Protein AF-A0A4C1TXU3-F1 (afdb_monomer)

Solvent-accessible surface area (backbone atoms only — not comparable to full-atom values): 15023 Å² total; per-residue (Å²): 142,79,82,90,84,79,96,72,88,76,80,81,75,69,76,72,76,77,76,49,65,92,62,73,39,82,42,81,38,68,45,74,56,55,37,28,48,63,36,44,53,52,43,52,53,51,38,57,76,70,64,53,61,65,41,79,44,79,46,86,78,76,82,76,78,63,97,77,68,85,76,79,74,64,79,94,43,68,68,59,50,53,27,58,76,46,48,21,38,34,34,40,33,60,44,63,58,54,88,95,61,90,64,99,66,80,86,45,78,47,72,48,76,39,77,52,69,48,32,81,67,56,71,47,65,49,69,81,48,96,97,41,74,48,75,53,68,48,84,55,70,67,66,50,47,54,43,50,53,50,48,51,50,51,30,58,58,50,70,51,94,78,86,82,93,74,97,76,90,87,84,74,79,29,27,27,39,28,38,27,93,86,42,71,48,62,40,46,62,60,79,45,57,67,93,48,38,90,66,86,67,75,77,41,62,26,46,42,50,11,50,52,50,47,47,33,5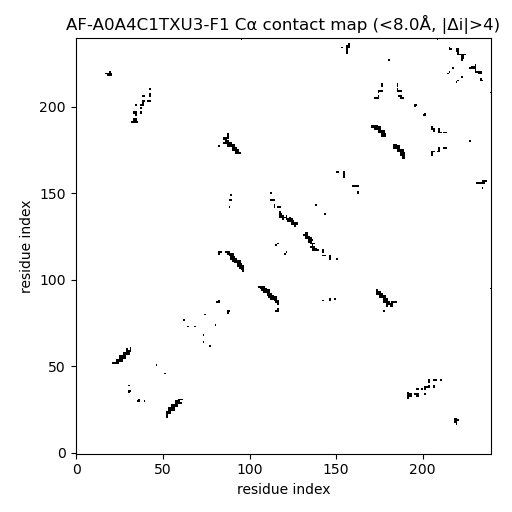5,66,34,41,49,62,76,44,62,102,79,76,50,79,44,81,58,54,42,72,73,88,78,117

Radius of gyration: 21.88 Å; Cα contacts (8 Å, |Δi|>4): 298; chains: 1; bounding box: 48×45×96 Å

Nearest PDB structures (foldseek):
  6kdy-assembly3_E  TM=8.585E-01  e=1.040E-19  Homo sapiens
  8gru-assembly2_C  TM=8.783E-01  e=3.019E-19  Homo sapiens
  3blv-assembly1_C  TM=7.740E-01  e=4.172E-15  Saccharomyces cerevisiae
  8gru-assembly2_D  TM=8.144E-01  e=1.914E-13  Homo sapiens
  6kdf-assembly1_C  TM=7.808E-01  e=2.716E-11  Homo sapiens

InterPro domains:
  IPR024084 Isopropylmalate dehydrogenase-like domain [PF00180] (63-164)
  IPR024084 Isopropylmalate dehydrogenase-like domain [PF00180] (173-221)
  IPR024084 Isopropylmalate dehydrogenase-like domain [SM01329] (26-240)

Structure (mmCIF, N/CA/C/O backbone):
data_AF-A0A4C1TXU3-F1
#
_entry.id   AF-A0A4C1TXU3-F1
#
loop_
_atom_site.group_PDB
_atom_site.id
_atom_site.type_symbol
_atom_site.label_atom_id
_atom_site.label_alt_id
_atom_site.label_comp_id
_atom_site.label_asym_id
_atom_site.label_entity_id
_atom_site.label_seq_id
_atom_site.pdbx_PDB_ins_code
_atom_site.Cartn_x
_atom_site.Cartn_y
_atom_site.Cartn_z
_atom_site.occupancy
_atom_site.B_iso_or_equiv
_atom_site.auth_seq_id
_atom_site.auth_comp_id
_atom_site.auth_asym_id
_atom_site.auth_atom_id
_atom_site.pdbx_PDB_model_num
ATOM 1 N N . MET A 1 1 ? -8.764 19.016 64.226 1.00 33.03 1 MET A N 1
ATOM 2 C CA . MET A 1 1 ? -7.693 18.289 63.504 1.00 33.03 1 MET A CA 1
ATOM 3 C C . MET A 1 1 ? -8.316 17.018 62.942 1.00 33.03 1 MET A C 1
ATOM 5 O O . MET A 1 1 ? -8.898 16.305 63.734 1.00 33.03 1 MET A O 1
ATOM 9 N N . ALA A 1 2 ? -8.350 16.650 61.667 1.00 32.69 2 ALA A N 1
ATOM 10 C CA . ALA A 1 2 ? -7.900 17.192 60.389 1.00 32.69 2 ALA A CA 1
ATOM 11 C C . ALA A 1 2 ? -8.831 16.530 59.338 1.00 32.69 2 ALA A C 1
ATOM 13 O O . ALA A 1 2 ? -9.091 15.335 59.405 1.00 32.69 2 ALA A O 1
ATOM 14 N N . ALA A 1 3 ? -9.588 17.308 58.569 1.00 27.42 3 ALA A N 1
ATOM 15 C CA . ALA A 1 3 ? -9.384 17.461 57.127 1.00 27.42 3 ALA A CA 1
ATOM 16 C C . ALA A 1 3 ? -9.267 16.146 56.311 1.00 27.42 3 ALA A C 1
ATOM 18 O O . ALA A 1 3 ? -8.221 15.517 56.268 1.00 27.42 3 ALA A O 1
ATOM 19 N N . ARG A 1 4 ? -10.334 15.833 55.557 1.00 34.62 4 ARG A N 1
ATOM 20 C CA . ARG A 1 4 ? -10.301 15.741 54.081 1.00 34.62 4 ARG A CA 1
ATOM 21 C C . ARG A 1 4 ? -9.099 14.984 53.467 1.00 34.62 4 ARG A C 1
ATOM 23 O O . ARG A 1 4 ? -8.076 15.596 53.210 1.00 34.62 4 ARG A O 1
ATOM 30 N N . LEU A 1 5 ? -9.280 13.729 53.046 1.00 35.78 5 LEU A N 1
ATOM 31 C CA . LEU A 1 5 ? -8.495 13.123 51.950 1.00 35.78 5 LEU A CA 1
ATOM 32 C C . LEU A 1 5 ? -9.380 12.087 51.218 1.00 35.78 5 LEU A C 1
ATOM 34 O O . LEU A 1 5 ? -9.532 10.951 51.639 1.00 35.78 5 LEU A O 1
ATOM 38 N N . ILE A 1 6 ? -10.269 12.547 50.334 1.00 37.75 6 ILE A N 1
ATOM 39 C CA . ILE A 1 6 ? -10.087 12.521 48.870 1.00 37.75 6 ILE A CA 1
ATOM 40 C C . ILE A 1 6 ? -10.033 11.082 48.317 1.00 37.75 6 ILE A C 1
ATOM 42 O O . ILE A 1 6 ? -8.980 10.540 48.004 1.00 37.75 6 ILE A O 1
ATOM 46 N N . ARG A 1 7 ? -11.221 10.502 48.091 1.00 32.59 7 ARG A N 1
ATOM 47 C CA . ARG A 1 7 ? -11.461 9.580 46.969 1.00 32.59 7 ARG A CA 1
ATOM 48 C C . ARG A 1 7 ? -11.504 10.426 45.689 1.00 32.59 7 ARG A C 1
ATOM 50 O O . ARG A 1 7 ? -12.540 10.988 45.343 1.00 32.59 7 ARG A O 1
ATOM 57 N N . LYS A 1 8 ? -10.365 10.565 45.018 1.00 32.72 8 LYS A N 1
ATOM 58 C CA . LYS A 1 8 ? -10.239 10.953 43.603 1.00 32.72 8 LYS A CA 1
ATOM 59 C C . LYS A 1 8 ? -9.055 10.189 43.016 1.00 32.72 8 LYS A C 1
ATOM 61 O O . LYS A 1 8 ? -8.123 9.891 43.751 1.00 32.72 8 LYS A O 1
ATOM 66 N N . ILE A 1 9 ? -9.099 10.014 41.690 1.00 32.97 9 ILE A N 1
ATOM 67 C CA . ILE A 1 9 ? -8.118 9.369 40.794 1.00 32.97 9 ILE A CA 1
ATOM 68 C C . ILE A 1 9 ? -8.457 7.872 40.641 1.00 32.97 9 ILE A C 1
ATOM 70 O O . ILE A 1 9 ? -8.225 7.091 41.546 1.00 32.97 9 ILE A O 1
ATOM 74 N N . VAL A 1 10 ? -9.121 7.398 39.581 1.00 31.17 10 VAL A N 1
ATOM 75 C CA . VAL A 1 10 ? -8.966 7.709 38.150 1.00 31.17 10 VAL A CA 1
ATOM 76 C C . VAL A 1 10 ? -10.349 7.737 37.469 1.00 31.17 10 VAL A C 1
ATOM 78 O O . VAL A 1 10 ? -11.102 6.773 37.604 1.00 31.17 10 VAL A O 1
ATOM 81 N N . PRO A 1 11 ? -10.718 8.788 36.715 1.00 29.67 11 PRO A N 1
ATOM 82 C CA . PRO A 1 11 ? -11.812 8.680 35.760 1.00 29.67 11 PRO A CA 1
ATOM 83 C C . PRO A 1 11 ? -11.363 7.721 34.657 1.00 29.67 11 PRO A C 1
ATOM 85 O O . PRO A 1 11 ? -10.328 7.964 34.037 1.00 29.67 11 PRO A O 1
ATOM 88 N N . SER A 1 12 ? -12.127 6.651 34.411 1.00 33.53 12 SER A N 1
ATOM 89 C CA . SER A 1 12 ? -12.016 5.864 33.180 1.00 33.53 12 SER A CA 1
ATOM 90 C C . SER A 1 12 ? -11.985 6.849 32.020 1.00 33.53 12 SER A C 1
ATOM 92 O O . SER A 1 12 ? -12.985 7.528 31.767 1.00 33.53 12 SER A O 1
ATOM 94 N N . ALA A 1 13 ? -10.822 7.001 31.385 1.00 31.12 13 ALA A N 1
ATOM 95 C CA . ALA A 1 13 ? -10.679 7.862 30.232 1.00 31.12 13 ALA A CA 1
ATOM 96 C C . ALA A 1 13 ? -11.701 7.368 29.210 1.00 31.12 13 ALA A C 1
ATOM 98 O O . ALA A 1 13 ? -11.577 6.260 28.690 1.00 31.12 13 ALA A O 1
ATOM 99 N N . LYS A 1 14 ? -12.752 8.162 28.975 1.00 31.23 14 LYS A N 1
ATOM 100 C CA . LYS A 1 14 ? -13.567 8.013 27.775 1.00 31.23 14 LYS A CA 1
ATOM 101 C C . LYS A 1 14 ? -12.562 7.955 26.633 1.00 31.23 14 LYS A C 1
ATOM 103 O O . LYS A 1 14 ? -11.773 8.891 26.494 1.00 31.23 14 LYS A O 1
ATOM 108 N N . ALA A 1 15 ? -12.543 6.847 25.891 1.00 34.44 15 ALA A N 1
ATOM 109 C CA . ALA A 1 15 ? -11.865 6.797 24.608 1.00 34.44 15 ALA A CA 1
ATOM 110 C C . ALA A 1 15 ? -12.304 8.062 23.870 1.00 34.44 15 ALA A C 1
ATOM 112 O O . ALA A 1 15 ? -13.506 8.268 23.689 1.00 34.44 15 ALA A O 1
ATOM 113 N N . GLY A 1 16 ? -11.361 8.977 23.629 1.00 29.98 16 GLY A N 1
ATOM 114 C CA . GLY A 1 16 ? -11.669 10.247 22.996 1.00 29.98 16 GLY A CA 1
ATOM 115 C C . GLY A 1 16 ? -12.418 9.923 21.718 1.00 29.98 16 GLY A C 1
ATOM 116 O O . GLY A 1 16 ? -11.889 9.197 20.878 1.00 29.98 16 GLY A O 1
ATOM 117 N N . ALA A 1 17 ? -13.670 10.372 21.619 1.00 35.44 17 ALA A N 1
ATOM 118 C CA . ALA A 1 17 ? -14.383 10.331 20.360 1.00 35.44 17 ALA A CA 1
ATOM 119 C C . ALA A 1 17 ? -13.498 11.107 19.391 1.00 35.44 17 ALA A C 1
ATOM 121 O O . ALA A 1 17 ? -13.290 12.305 19.588 1.00 35.44 17 ALA A O 1
ATOM 122 N N . ALA A 1 18 ? -12.876 10.400 18.449 1.00 41.06 18 ALA A N 1
ATOM 123 C CA . ALA A 1 18 ? -12.053 11.026 17.437 1.00 41.06 18 ALA A CA 1
ATOM 124 C C . ALA A 1 18 ? -12.921 12.107 16.784 1.00 41.06 18 ALA A C 1
ATOM 126 O O . ALA A 1 18 ? -13.982 11.807 16.233 1.00 41.06 18 ALA A O 1
ATOM 127 N N . GLN A 1 19 ? -12.536 13.373 16.957 1.00 36.03 19 GLN A N 1
ATOM 128 C CA . GLN A 1 19 ? -13.232 14.503 16.356 1.00 36.03 19 GLN A CA 1
ATOM 129 C C . GLN A 1 19 ? -12.906 14.491 14.866 1.00 36.03 19 GLN A C 1
ATOM 131 O O . GLN A 1 19 ? -12.013 15.186 14.395 1.00 36.03 19 GLN A O 1
ATOM 136 N N . TYR A 1 20 ? -13.607 13.637 14.130 1.00 45.97 20 TYR A N 1
ATOM 137 C CA . TYR A 1 20 ? -13.544 13.617 12.682 1.00 45.97 20 TYR A CA 1
ATOM 138 C C . TYR A 1 20 ? -14.108 14.937 12.150 1.00 45.97 20 TYR A C 1
ATOM 140 O O . TYR A 1 20 ? -15.134 15.417 12.639 1.00 45.97 20 TYR A O 1
ATOM 148 N N . SER A 1 21 ? -13.435 15.545 11.166 1.00 50.38 21 SER A N 1
ATOM 149 C CA . SER A 1 21 ? -13.934 16.764 10.518 1.00 50.38 21 SER A CA 1
ATOM 150 C C . SER A 1 21 ? -15.389 16.566 10.086 1.00 50.38 21 SER A C 1
ATOM 152 O O . SER A 1 21 ? -15.687 15.595 9.398 1.00 50.38 21 SER A O 1
ATOM 154 N N . THR A 1 22 ? -16.272 17.484 10.464 1.00 53.34 22 THR A N 1
ATOM 155 C CA . THR A 1 22 ? -17.736 17.348 10.360 1.00 53.34 22 THR A CA 1
ATOM 156 C C . THR A 1 22 ? -18.302 17.413 8.934 1.00 53.34 22 THR A C 1
ATOM 158 O O . THR A 1 22 ? -19.511 17.286 8.760 1.00 53.34 22 THR A O 1
ATOM 161 N N . GLY A 1 23 ? -17.464 17.613 7.912 1.00 68.38 23 GLY A N 1
ATOM 162 C CA . GLY A 1 23 ? -17.878 17.665 6.509 1.00 68.38 23 GLY A CA 1
ATOM 163 C C . GLY A 1 23 ? -17.781 16.307 5.815 1.00 68.38 23 GLY A C 1
ATOM 164 O O . GLY A 1 23 ? -16.784 15.602 5.980 1.00 68.38 23 GLY A O 1
ATOM 165 N N . VAL A 1 24 ? -18.793 15.978 5.005 1.00 77.00 24 VAL A N 1
ATOM 166 C CA . VAL A 1 24 ? -18.759 14.834 4.080 1.00 77.00 24 VAL A CA 1
ATOM 167 C C . VAL A 1 24 ? -17.594 15.011 3.109 1.00 77.00 24 VAL A C 1
ATOM 169 O O . VAL A 1 24 ? -17.379 16.105 2.583 1.00 77.00 24 VAL A O 1
ATOM 172 N N . ARG A 1 25 ? -16.811 13.951 2.893 1.00 80.88 25 ARG A N 1
ATOM 173 C CA . ARG A 1 25 ? -15.660 13.979 1.983 1.00 80.88 25 ARG A CA 1
ATOM 174 C C . ARG A 1 25 ? -15.841 13.013 0.829 1.00 80.88 25 ARG A C 1
ATOM 176 O O . ARG A 1 25 ? -16.139 11.845 1.049 1.00 80.88 25 ARG A O 1
ATOM 183 N N . ARG A 1 26 ? -15.558 13.492 -0.381 1.00 87.06 26 ARG A N 1
ATOM 184 C CA . ARG A 1 26 ? -15.517 12.653 -1.575 1.00 87.06 26 ARG A CA 1
ATOM 185 C C . ARG A 1 26 ? -14.223 11.841 -1.624 1.00 87.06 26 ARG A C 1
ATOM 187 O O . ARG A 1 26 ? -13.137 12.405 -1.463 1.00 87.06 26 ARG A O 1
ATOM 194 N N . VAL A 1 27 ? -14.346 10.536 -1.832 1.00 89.62 27 VAL A N 1
ATOM 195 C CA . VAL A 1 27 ? -13.244 9.574 -1.924 1.00 89.62 27 VAL A CA 1
ATOM 196 C C . VAL A 1 27 ? -13.408 8.766 -3.201 1.00 89.62 27 VAL A C 1
ATOM 198 O O . VAL A 1 27 ? -14.446 8.143 -3.408 1.00 89.62 27 VAL A O 1
ATOM 201 N N . THR A 1 28 ? -12.368 8.743 -4.032 1.00 91.12 28 THR A N 1
ATOM 202 C CA . THR A 1 28 ? -12.347 7.905 -5.229 1.00 91.12 28 THR A CA 1
ATOM 203 C C . THR A 1 28 ? -12.212 6.437 -4.845 1.00 91.12 28 THR A C 1
ATOM 205 O O . THR A 1 28 ? -11.287 6.063 -4.119 1.00 91.12 28 THR A O 1
ATOM 208 N N . LEU A 1 29 ? -13.127 5.608 -5.335 1.00 90.56 29 LEU A N 1
ATOM 209 C CA . LEU A 1 29 ? -13.162 4.176 -5.084 1.00 90.56 29 LEU A CA 1
ATOM 210 C C . LEU A 1 29 ? -12.866 3.425 -6.376 1.00 90.56 29 LEU A C 1
ATOM 212 O O . LEU A 1 29 ? -13.497 3.660 -7.401 1.00 90.56 29 LEU A O 1
ATOM 216 N N . ILE A 1 30 ? -11.911 2.504 -6.306 1.00 90.75 30 ILE A N 1
ATOM 217 C CA . ILE A 1 30 ? -11.549 1.624 -7.414 1.00 90.75 30 ILE A CA 1
ATOM 218 C C . ILE A 1 30 ? -11.932 0.198 -7.002 1.00 90.75 30 ILE A C 1
ATOM 220 O O . ILE A 1 30 ? -11.211 -0.403 -6.202 1.00 90.75 30 ILE A O 1
ATOM 224 N N . PRO A 1 31 ? -13.041 -0.361 -7.520 1.00 86.12 31 PRO A N 1
ATOM 225 C CA . PRO A 1 31 ? -13.485 -1.708 -7.153 1.00 86.12 31 PRO A CA 1
ATOM 226 C C . PRO A 1 31 ? -12.517 -2.812 -7.600 1.00 86.12 31 PRO A C 1
ATOM 228 O O . PRO A 1 31 ? -12.442 -3.868 -6.977 1.00 86.12 31 PRO A O 1
ATOM 231 N N . GLY A 1 32 ? -11.757 -2.571 -8.674 1.00 84.62 32 GLY A N 1
ATOM 232 C CA . GLY A 1 32 ? -10.818 -3.539 -9.243 1.00 84.62 32 GLY A CA 1
ATOM 233 C C . GLY A 1 32 ? -11.503 -4.756 -9.880 1.00 84.62 32 GLY A C 1
ATOM 234 O O . GLY A 1 32 ? -12.680 -4.723 -10.230 1.00 84.62 32 GLY A O 1
ATOM 235 N N . HIS A 1 33 ? -10.750 -5.851 -10.035 1.00 83.94 33 HIS A N 1
ATOM 236 C CA . HIS A 1 33 ? -11.201 -7.090 -10.689 1.00 83.94 33 HIS A CA 1
ATOM 237 C C . HIS A 1 33 ? -11.106 -8.306 -9.752 1.00 83.94 33 HIS A C 1
ATOM 239 O O . HIS A 1 33 ? -10.460 -8.261 -8.703 1.00 83.94 33 HIS A O 1
ATOM 245 N N . GLY A 1 34 ? -11.709 -9.431 -10.149 1.00 86.00 34 GLY A N 1
ATOM 246 C CA . GLY A 1 34 ? -11.686 -10.675 -9.370 1.00 86.00 34 GLY A CA 1
ATOM 247 C C . GLY A 1 34 ? -12.515 -10.552 -8.092 1.00 86.00 34 GLY A C 1
ATOM 248 O O . GLY A 1 34 ? -13.702 -10.259 -8.173 1.00 86.00 34 GLY A O 1
ATOM 249 N N . ILE A 1 35 ? -11.893 -10.744 -6.925 1.00 86.94 35 ILE A N 1
ATOM 250 C CA . ILE A 1 35 ? -12.551 -10.551 -5.617 1.00 86.94 35 ILE A CA 1
ATOM 251 C C . ILE A 1 35 ? -12.778 -9.074 -5.251 1.00 86.94 35 ILE A C 1
ATOM 253 O O . ILE A 1 35 ? -13.425 -8.781 -4.254 1.00 86.94 35 ILE A O 1
ATOM 257 N N . GLY A 1 36 ? -12.228 -8.128 -6.018 1.00 86.50 36 GLY A N 1
ATOM 258 C CA . GLY A 1 36 ? -12.289 -6.693 -5.718 1.00 86.50 36 GLY A CA 1
ATOM 259 C C . GLY A 1 36 ? -13.711 -6.135 -5.518 1.00 86.50 36 GLY A C 1
ATOM 260 O O . GLY A 1 36 ? -13.963 -5.503 -4.487 1.00 86.50 36 GLY A O 1
ATOM 261 N N . PRO A 1 37 ? -14.671 -6.404 -6.424 1.00 90.12 37 PRO A N 1
ATOM 262 C CA . PRO A 1 37 ? -16.044 -5.923 -6.276 1.00 90.12 37 PRO A CA 1
ATOM 263 C C . PRO A 1 37 ? -16.749 -6.436 -5.011 1.00 90.12 37 PRO A C 1
ATOM 265 O O . PRO A 1 37 ? -17.381 -5.653 -4.306 1.00 90.12 37 PRO A O 1
ATOM 268 N N . GLU A 1 38 ? -16.608 -7.723 -4.671 1.00 89.38 38 GLU A N 1
ATOM 269 C CA . GLU A 1 38 ? -17.271 -8.310 -3.493 1.00 89.38 38 GLU A CA 1
ATOM 270 C C . GLU A 1 38 ? -16.741 -7.721 -2.175 1.00 89.38 38 GLU A C 1
ATOM 272 O O . GLU A 1 38 ? -17.529 -7.321 -1.313 1.00 89.38 38 GLU A O 1
ATOM 277 N N . ILE A 1 39 ? -15.418 -7.570 -2.037 1.00 89.00 39 ILE A N 1
ATOM 278 C CA . ILE A 1 39 ? -14.826 -6.959 -0.837 1.00 89.00 39 ILE A CA 1
ATOM 279 C C . ILE A 1 39 ? -15.127 -5.459 -0.754 1.00 89.00 39 ILE A C 1
ATOM 281 O O . ILE A 1 39 ? -15.340 -4.940 0.341 1.00 89.00 39 ILE A O 1
ATOM 285 N N . THR A 1 40 ? -15.187 -4.767 -1.895 1.00 91.06 40 THR A N 1
ATOM 286 C CA . THR A 1 40 ? -15.497 -3.334 -1.964 1.00 91.06 40 THR A CA 1
ATOM 287 C C . THR A 1 40 ? -16.915 -3.059 -1.475 1.00 91.06 40 THR A C 1
ATOM 289 O O . THR A 1 40 ? -17.108 -2.227 -0.587 1.00 91.06 40 THR A O 1
ATOM 292 N N . VAL A 1 41 ? -17.891 -3.834 -1.957 1.00 91.69 41 VAL A N 1
ATOM 293 C CA . VAL A 1 41 ? -19.288 -3.743 -1.507 1.00 91.69 41 VAL A CA 1
ATOM 294 C C . VAL A 1 41 ? -19.405 -4.022 -0.008 1.00 91.69 41 VAL A C 1
ATOM 296 O O . VAL A 1 41 ? -20.147 -3.334 0.696 1.00 91.69 41 VAL A O 1
ATOM 299 N N . ALA A 1 42 ? -18.666 -5.006 0.515 1.00 90.44 42 ALA A N 1
ATOM 300 C CA . ALA A 1 42 ? -18.654 -5.285 1.949 1.00 90.44 42 ALA A CA 1
ATOM 301 C C . ALA A 1 42 ? -18.140 -4.083 2.764 1.00 90.44 42 ALA A C 1
ATOM 303 O O . ALA A 1 42 ? -18.748 -3.715 3.770 1.00 90.44 42 ALA A O 1
ATOM 304 N N . VAL A 1 43 ? -17.063 -3.430 2.315 1.00 89.69 43 VAL A N 1
ATOM 305 C CA . VAL A 1 43 ? -16.508 -2.241 2.981 1.00 89.69 43 VAL A CA 1
ATOM 306 C C . VAL A 1 43 ? -17.472 -1.054 2.919 1.00 89.69 43 VAL A C 1
ATOM 308 O O . VAL A 1 43 ? -17.687 -0.414 3.949 1.00 89.69 43 VAL A O 1
ATOM 311 N N . GLN A 1 44 ? -18.104 -0.792 1.770 1.00 90.69 44 GLN A N 1
ATOM 312 C CA . GLN A 1 44 ? -19.112 0.270 1.631 1.00 90.69 44 GLN A CA 1
ATOM 313 C C . GLN A 1 44 ? -20.268 0.078 2.623 1.00 90.69 44 GLN A C 1
ATOM 315 O O . GLN A 1 44 ? -20.590 1.007 3.364 1.00 90.69 44 GLN A O 1
ATOM 320 N N . LYS A 1 45 ? -20.820 -1.141 2.720 1.00 90.81 45 LYS A N 1
ATOM 321 C CA . LYS A 1 45 ? -21.893 -1.478 3.675 1.00 90.81 45 LYS A CA 1
ATOM 322 C C . LYS A 1 45 ? -21.479 -1.243 5.127 1.00 90.81 45 LYS A C 1
ATOM 324 O O . LYS A 1 45 ? -22.263 -0.725 5.919 1.00 90.81 45 LYS A O 1
ATOM 329 N N . ILE A 1 46 ? -20.248 -1.610 5.491 1.00 87.06 46 ILE A N 1
ATOM 330 C CA . ILE A 1 46 ? -19.722 -1.387 6.846 1.00 87.06 46 ILE A CA 1
ATOM 331 C C . ILE A 1 46 ? -19.587 0.113 7.133 1.00 87.06 46 ILE A C 1
ATOM 333 O O . ILE A 1 46 ? -19.955 0.566 8.217 1.00 87.06 46 ILE A O 1
ATOM 337 N N . PHE A 1 47 ? -19.085 0.894 6.175 1.00 85.94 47 PHE A N 1
ATOM 338 C CA . PHE A 1 47 ? -18.899 2.340 6.326 1.00 85.94 47 PHE A CA 1
ATOM 339 C C . PHE A 1 47 ? -20.234 3.082 6.428 1.00 85.94 47 PHE A C 1
ATOM 341 O O . PHE A 1 47 ? -20.369 3.990 7.250 1.00 85.94 47 PHE A O 1
ATOM 348 N N . GLU A 1 48 ? -21.229 2.661 5.651 1.00 85.81 48 GLU A N 1
ATOM 349 C CA . GLU A 1 48 ? -22.596 3.174 5.721 1.00 85.81 48 GLU A CA 1
ATOM 350 C C . GLU A 1 48 ? -23.242 2.856 7.076 1.00 85.81 48 GLU A C 1
ATOM 352 O O . GLU A 1 48 ? -23.748 3.756 7.750 1.00 85.81 48 GLU A O 1
ATOM 357 N N . ALA A 1 49 ? -23.149 1.603 7.538 1.00 82.00 49 ALA A N 1
ATOM 358 C CA . ALA A 1 49 ? -23.658 1.195 8.849 1.00 82.00 49 ALA A CA 1
ATOM 359 C C . ALA A 1 49 ? -22.982 1.962 10.000 1.00 82.00 49 ALA A C 1
ATOM 361 O O . ALA A 1 49 ? -23.634 2.326 10.982 1.00 82.00 49 ALA A O 1
ATOM 362 N N . ALA A 1 50 ? -21.687 2.258 9.860 1.00 81.62 50 ALA A N 1
ATOM 363 C CA . ALA A 1 50 ? -20.918 3.079 10.792 1.00 81.62 50 ALA A CA 1
ATOM 364 C C . ALA A 1 50 ? -21.159 4.594 10.631 1.00 81.62 50 ALA A C 1
ATOM 366 O O . ALA A 1 50 ? -20.617 5.376 11.414 1.00 81.62 50 ALA A O 1
ATOM 367 N N . LYS A 1 51 ? -21.980 5.017 9.657 1.00 81.94 51 LYS A N 1
ATOM 368 C CA . LYS A 1 51 ? -22.308 6.421 9.346 1.00 81.94 51 LYS A CA 1
ATOM 369 C C . LYS A 1 51 ? -21.070 7.291 9.138 1.00 81.94 51 LYS A C 1
ATOM 371 O O . LYS A 1 51 ? -21.000 8.430 9.604 1.00 81.94 51 LYS A O 1
ATOM 376 N N . VAL A 1 52 ? -20.073 6.740 8.456 1.00 81.19 52 VAL A N 1
ATOM 377 C CA . VAL A 1 52 ? -18.852 7.469 8.116 1.00 81.19 52 VAL A CA 1
ATOM 378 C C . VAL A 1 52 ? -19.200 8.571 7.099 1.00 81.19 52 VAL A C 1
ATOM 380 O O . VAL A 1 52 ? -19.878 8.276 6.117 1.00 81.19 52 VAL A O 1
ATOM 383 N N . PRO A 1 53 ? -18.757 9.831 7.288 1.00 82.00 53 PRO A N 1
ATOM 384 C CA . PRO A 1 53 ? -19.113 10.953 6.415 1.00 82.00 53 PRO A CA 1
ATOM 385 C C . PRO A 1 53 ? -18.299 10.935 5.107 1.00 82.00 53 PRO A C 1
ATOM 387 O O . PRO A 1 53 ? -17.460 11.806 4.866 1.00 82.00 53 PRO A O 1
ATOM 390 N N . ILE A 1 54 ? -18.515 9.919 4.272 1.00 85.00 54 ILE A N 1
ATOM 391 C CA . ILE A 1 54 ? -17.840 9.734 2.984 1.00 85.00 54 ILE A CA 1
ATOM 392 C C . ILE A 1 54 ? -18.858 9.623 1.858 1.00 85.00 54 ILE A C 1
ATOM 394 O O . ILE A 1 54 ? -19.874 8.946 1.982 1.00 85.00 54 ILE A O 1
ATOM 398 N N . GLU A 1 55 ? -18.527 10.266 0.748 1.00 89.19 55 GLU A N 1
ATOM 399 C CA . GLU A 1 55 ? -19.167 10.090 -0.546 1.00 89.19 55 GLU A CA 1
ATOM 400 C C . GLU A 1 55 ? -18.203 9.330 -1.462 1.00 89.19 55 GLU A C 1
ATOM 402 O O . GLU A 1 55 ? -17.041 9.719 -1.606 1.00 89.19 55 GLU A O 1
ATOM 407 N N . TRP A 1 56 ? -18.664 8.232 -2.055 1.00 90.44 56 TRP A N 1
ATOM 408 C CA . TRP A 1 56 ? -17.848 7.410 -2.945 1.00 90.44 56 TRP A CA 1
ATOM 409 C C . TRP A 1 56 ? -17.960 7.905 -4.386 1.00 90.44 56 TRP A C 1
ATOM 411 O O . TRP A 1 56 ? -19.060 8.058 -4.907 1.00 90.44 56 TRP A O 1
ATOM 421 N N . ASP A 1 57 ? -16.815 8.130 -5.020 1.00 92.12 57 ASP A N 1
ATOM 422 C CA . ASP A 1 57 ? -16.683 8.452 -6.441 1.00 92.12 57 ASP A CA 1
ATOM 423 C C . ASP A 1 57 ? -16.061 7.242 -7.145 1.00 92.12 57 ASP A C 1
ATOM 425 O O . ASP A 1 57 ? -14.846 7.038 -7.105 1.00 92.12 57 ASP A O 1
ATOM 429 N N . GLU A 1 58 ? -16.903 6.356 -7.673 1.00 90.19 58 GLU A N 1
ATOM 430 C CA . GLU A 1 58 ? -16.447 5.103 -8.274 1.00 90.19 58 GLU A CA 1
ATOM 431 C C . GLU A 1 58 ? -15.818 5.345 -9.647 1.00 90.19 58 GLU A C 1
ATOM 433 O O . GLU A 1 58 ? -16.446 5.887 -10.556 1.00 90.19 58 GLU A O 1
ATOM 438 N N . VAL A 1 59 ? -14.568 4.908 -9.802 1.00 88.75 59 VAL A N 1
ATOM 439 C CA . VAL A 1 59 ? -13.805 5.051 -11.042 1.00 88.75 59 VAL A CA 1
ATOM 440 C C . VAL A 1 59 ? -13.322 3.684 -11.498 1.00 88.75 59 VAL A C 1
ATOM 442 O O . VAL A 1 59 ? -12.603 2.981 -10.783 1.00 88.75 59 VAL A O 1
ATOM 445 N N . ASP A 1 60 ? -13.688 3.328 -12.727 1.00 81.06 60 ASP A N 1
ATOM 446 C CA . ASP A 1 60 ? -13.107 2.182 -13.409 1.00 81.06 60 ASP A CA 1
ATOM 447 C C . ASP A 1 60 ? -11.762 2.580 -14.024 1.00 81.06 60 ASP A C 1
ATOM 449 O O . ASP A 1 60 ? -11.654 3.511 -14.821 1.00 81.06 60 ASP A O 1
ATOM 453 N N . VAL A 1 61 ? -10.723 1.857 -13.627 1.00 76.38 61 VAL A N 1
ATOM 454 C CA . VAL A 1 61 ? -9.344 2.049 -14.087 1.00 76.38 61 VAL A CA 1
ATOM 455 C C . VAL A 1 61 ? -8.885 0.904 -14.989 1.00 76.38 61 VAL A C 1
ATOM 457 O O . VAL A 1 61 ? -7.687 0.722 -15.213 1.00 76.38 61 VAL A O 1
ATOM 460 N N . THR A 1 62 ? -9.821 0.111 -15.516 1.00 70.19 62 THR A N 1
ATOM 461 C CA . THR A 1 62 ? -9.531 -0.886 -16.547 1.00 70.19 62 THR A CA 1
ATOM 462 C C . THR A 1 62 ? -8.802 -0.204 -17.701 1.00 70.19 62 THR A C 1
ATOM 464 O O . THR A 1 62 ? -9.295 0.758 -18.286 1.00 70.19 62 THR A O 1
ATOM 467 N N . ALA A 1 63 ? -7.592 -0.681 -18.008 1.00 59.62 63 ALA A N 1
ATOM 468 C CA . ALA A 1 63 ? -6.760 -0.082 -19.041 1.00 59.62 63 ALA A CA 1
ATOM 469 C C . ALA A 1 63 ? -7.504 -0.106 -20.385 1.00 59.62 63 ALA A C 1
ATOM 471 O O . ALA A 1 63 ? -7.673 -1.164 -20.997 1.00 59.62 63 ALA A O 1
ATOM 472 N N . VAL A 1 64 ? -7.951 1.063 -20.849 1.00 51.47 64 VAL A N 1
ATOM 473 C CA . VAL A 1 64 ? -8.513 1.209 -22.190 1.00 51.47 64 VAL A CA 1
ATOM 474 C C . VAL A 1 64 ? -7.360 1.023 -23.165 1.00 51.47 64 VAL A C 1
ATOM 476 O O . VAL A 1 64 ? -6.407 1.801 -23.188 1.00 51.47 64 VAL A O 1
ATOM 479 N N . ARG A 1 65 ? -7.418 -0.051 -23.952 1.00 47.34 65 ARG A N 1
ATOM 480 C CA . ARG A 1 65 ? -6.442 -0.317 -25.007 1.00 47.34 65 ARG A CA 1
ATOM 481 C C . ARG A 1 65 ? -6.500 0.853 -25.993 1.00 47.34 65 ARG A C 1
ATOM 483 O O . ARG A 1 65 ? -7.532 1.060 -26.628 1.00 47.34 65 ARG A O 1
ATOM 490 N N . ALA A 1 66 ? -5.424 1.631 -26.108 1.00 43.69 66 ALA A N 1
ATOM 491 C CA . ALA A 1 66 ? -5.355 2.663 -27.135 1.00 43.69 66 ALA A CA 1
ATOM 492 C C . ALA A 1 66 ? -5.474 1.979 -28.516 1.00 43.69 66 ALA A C 1
ATOM 494 O O . ALA A 1 66 ? -4.783 0.979 -28.735 1.00 43.69 66 ALA A O 1
ATOM 495 N N . PRO A 1 67 ? -6.310 2.478 -29.451 1.00 41.50 67 PRO A N 1
ATOM 496 C CA . PRO A 1 67 ? -6.575 1.808 -30.731 1.00 41.50 67 PRO A CA 1
ATOM 497 C C . PRO A 1 67 ? -5.328 1.507 -31.580 1.00 41.50 67 PRO A C 1
ATOM 499 O O . PRO A 1 67 ? -5.382 0.642 -32.446 1.00 41.50 67 PRO A O 1
ATOM 502 N N . ASN A 1 68 ? -4.203 2.185 -31.313 1.00 44.00 68 ASN A N 1
ATOM 503 C CA . ASN A 1 68 ? -3.005 2.169 -32.154 1.00 44.00 68 ASN A CA 1
ATOM 504 C C . ASN A 1 68 ? -1.750 1.596 -31.471 1.00 44.00 68 ASN A C 1
ATOM 506 O O . ASN A 1 68 ? -0.654 1.736 -32.012 1.00 44.00 68 ASN A O 1
ATOM 510 N N . ASP A 1 69 ? -1.864 0.957 -30.303 1.00 46.91 69 ASP A N 1
ATOM 511 C CA . ASP A 1 69 ? -0.686 0.386 -29.641 1.00 46.91 69 ASP A CA 1
ATOM 512 C C . ASP A 1 69 ? -0.355 -1.018 -30.185 1.00 46.91 69 ASP A C 1
ATOM 514 O O . ASP A 1 69 ? -0.691 -2.055 -29.607 1.00 46.91 69 ASP A O 1
ATOM 518 N N . ALA A 1 70 ? 0.296 -1.042 -31.351 1.00 41.25 70 ALA A N 1
ATOM 519 C CA . ALA A 1 70 ? 0.799 -2.250 -32.012 1.00 41.25 70 ALA A CA 1
ATOM 520 C C . ALA A 1 70 ? 2.026 -2.869 -31.306 1.00 41.25 70 ALA A C 1
ATOM 522 O O . ALA A 1 70 ? 2.521 -3.910 -31.732 1.00 41.25 70 ALA A O 1
ATOM 523 N N . SER A 1 71 ? 2.527 -2.248 -30.232 1.00 42.91 71 SER A N 1
ATOM 524 C CA . SER A 1 71 ? 3.764 -2.660 -29.561 1.00 42.91 71 SER A CA 1
ATOM 525 C C . SER A 1 71 ? 3.560 -3.679 -28.435 1.00 42.91 71 SER A C 1
ATOM 527 O O . SER A 1 71 ? 4.535 -4.223 -27.919 1.00 42.91 71 SER A O 1
ATOM 529 N N . GLY A 1 72 ? 2.313 -3.952 -28.029 1.00 39.72 72 GLY A N 1
ATOM 530 C CA . GLY A 1 72 ? 2.006 -4.900 -26.949 1.00 39.72 72 GLY A CA 1
ATOM 531 C C . GLY A 1 72 ? 2.564 -4.503 -25.574 1.00 39.72 72 GLY A C 1
ATOM 532 O O . GLY A 1 72 ? 2.392 -5.248 -24.611 1.00 39.72 72 GLY A O 1
ATOM 533 N N . LYS A 1 73 ? 3.203 -3.334 -25.451 1.00 40.50 73 LYS A N 1
ATOM 534 C CA . LYS A 1 73 ? 3.793 -2.820 -24.213 1.00 40.50 73 LYS A CA 1
ATOM 535 C C . LYS A 1 73 ? 2.843 -1.820 -23.560 1.00 40.50 73 LYS A C 1
ATOM 537 O O . LYS A 1 73 ? 3.187 -0.662 -23.352 1.00 40.50 73 LYS A O 1
ATOM 542 N N . GLY A 1 74 ? 1.652 -2.294 -23.191 1.00 38.22 74 GLY A N 1
ATOM 543 C CA . GLY A 1 74 ? 0.838 -1.585 -22.204 1.00 38.22 74 GLY A CA 1
ATOM 544 C C . GLY A 1 74 ? 1.627 -1.384 -20.902 1.00 38.22 74 GLY A C 1
ATOM 545 O O . GLY A 1 74 ? 2.652 -2.036 -20.678 1.00 38.22 74 GLY A O 1
ATOM 546 N N . TYR A 1 75 ? 1.162 -0.495 -20.022 1.00 43.16 75 TYR A N 1
ATOM 547 C CA . TYR A 1 75 ? 1.749 -0.349 -18.687 1.00 43.16 75 TYR A CA 1
ATOM 548 C C . TYR A 1 75 ? 1.931 -1.733 -18.033 1.00 43.16 75 TYR A C 1
ATOM 550 O O . TYR A 1 75 ? 0.954 -2.447 -17.816 1.00 43.16 75 TYR A O 1
ATOM 558 N N . ARG A 1 76 ? 3.182 -2.107 -17.701 1.00 54.41 76 ARG A N 1
ATOM 559 C CA . ARG A 1 76 ? 3.544 -3.399 -17.064 1.00 54.41 76 ARG A CA 1
ATOM 560 C C . ARG A 1 76 ? 2.723 -3.682 -15.789 1.00 54.41 76 ARG A C 1
ATOM 562 O O . ARG A 1 76 ? 2.581 -4.837 -15.403 1.00 54.41 76 ARG A O 1
ATOM 569 N N . SER A 1 77 ? 2.193 -2.642 -15.132 1.00 66.06 77 SER A N 1
ATOM 570 C CA . SER A 1 77 ? 1.234 -2.720 -14.022 1.00 66.06 77 SER A CA 1
ATOM 571 C C . SER A 1 77 ? 0.534 -1.369 -13.811 1.00 66.06 77 SER A C 1
ATOM 573 O O . SER A 1 77 ? 1.204 -0.346 -13.663 1.00 66.06 77 SER A O 1
ATOM 575 N N . LEU A 1 78 ? -0.801 -1.360 -13.746 1.00 74.38 78 LEU A N 1
ATOM 576 C CA . LEU A 1 78 ? -1.610 -0.164 -13.468 1.00 74.38 78 LEU A CA 1
ATOM 577 C C . LEU A 1 78 ? -1.289 0.461 -12.098 1.00 74.38 78 LEU A C 1
ATOM 579 O O . LEU A 1 78 ? -1.196 1.679 -11.971 1.00 74.38 78 LEU A O 1
ATOM 583 N N . ASN A 1 79 ? -1.033 -0.372 -11.087 1.00 78.31 79 ASN A N 1
ATOM 584 C CA . ASN A 1 79 ? -0.663 0.094 -9.749 1.00 78.31 79 ASN A CA 1
ATOM 585 C C . ASN A 1 79 ? 0.659 0.866 -9.763 1.00 78.31 79 ASN A C 1
ATOM 587 O O . ASN A 1 79 ? 0.813 1.845 -9.037 1.00 78.31 79 ASN A O 1
ATOM 591 N N . LEU A 1 80 ? 1.611 0.454 -10.605 1.00 74.44 80 LEU A N 1
ATOM 592 C CA . LEU A 1 80 ? 2.870 1.178 -10.762 1.00 74.44 80 LEU A CA 1
ATOM 593 C C . LEU A 1 80 ? 2.656 2.527 -11.458 1.00 74.44 80 LEU A C 1
ATOM 59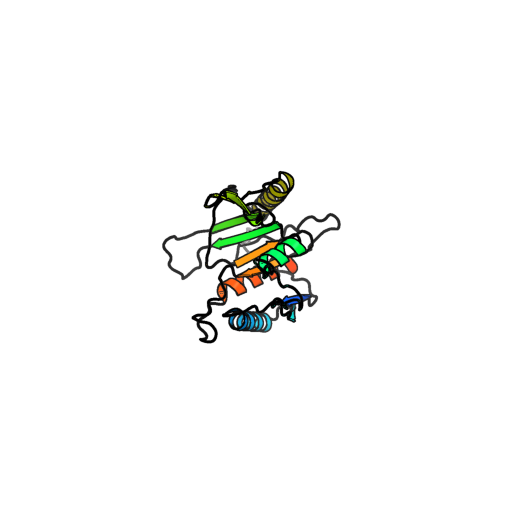5 O O . LEU A 1 80 ? 3.287 3.506 -11.069 1.00 74.44 80 LEU A O 1
ATOM 599 N N . ALA A 1 81 ? 1.754 2.588 -12.443 1.00 79.56 81 ALA A N 1
ATOM 600 C CA . ALA A 1 81 ? 1.399 3.835 -13.115 1.00 79.56 81 ALA A CA 1
ATOM 601 C C . ALA A 1 81 ? 0.795 4.845 -12.128 1.00 79.56 81 ALA A C 1
ATOM 603 O O . ALA A 1 81 ? 1.296 5.958 -12.029 1.00 79.56 81 ALA A O 1
ATOM 604 N N . LEU A 1 82 ? -0.186 4.429 -11.317 1.00 82.38 82 LEU A N 1
ATOM 605 C CA . LEU A 1 82 ? -0.798 5.285 -10.291 1.00 82.38 82 LEU A CA 1
ATOM 606 C C . LEU A 1 82 ? 0.225 5.785 -9.262 1.00 82.38 82 LEU A C 1
ATOM 608 O O . LEU A 1 82 ? 0.213 6.953 -8.884 1.00 82.38 82 LEU A O 1
ATOM 612 N N . ARG A 1 83 ? 1.143 4.919 -8.817 1.00 83.88 83 ARG A N 1
ATOM 613 C CA . ARG A 1 83 ? 2.188 5.307 -7.856 1.00 83.88 83 ARG A CA 1
ATOM 614 C C . ARG A 1 83 ? 3.151 6.341 -8.421 1.00 83.88 83 ARG A C 1
ATOM 616 O O . ARG A 1 83 ? 3.558 7.229 -7.680 1.00 83.88 83 ARG A O 1
ATOM 623 N N . LYS A 1 84 ? 3.506 6.229 -9.703 1.00 80.38 84 LYS A N 1
ATOM 624 C CA . LYS A 1 84 ? 4.383 7.193 -10.378 1.00 80.38 84 LYS A CA 1
ATOM 625 C C . LYS A 1 84 ? 3.661 8.509 -10.660 1.00 80.38 84 LYS A C 1
ATOM 627 O O . LYS A 1 84 ? 4.203 9.555 -10.330 1.00 80.38 84 LYS A O 1
ATOM 632 N N . GLU A 1 85 ? 2.440 8.450 -11.187 1.00 83.94 85 GLU A N 1
ATOM 633 C CA . GLU A 1 85 ? 1.656 9.638 -11.551 1.00 83.94 85 GLU A CA 1
ATOM 634 C C . GLU A 1 85 ? 1.371 10.535 -10.340 1.00 83.94 85 GLU A C 1
ATOM 636 O O . GLU A 1 85 ? 1.484 11.755 -10.416 1.00 83.94 85 GLU A O 1
ATOM 641 N N . PHE A 1 86 ? 1.063 9.930 -9.190 1.00 83.50 86 PHE A N 1
ATOM 642 C CA . PHE A 1 86 ? 0.769 10.664 -7.957 1.00 83.50 86 PHE A CA 1
ATOM 643 C C . PHE A 1 86 ? 1.975 10.812 -7.006 1.00 83.50 86 PHE A C 1
ATOM 645 O O . PHE A 1 86 ? 1.787 11.245 -5.867 1.00 83.50 86 PHE A O 1
ATOM 652 N N . ASP A 1 87 ? 3.193 10.451 -7.440 1.00 85.94 87 ASP A N 1
ATOM 653 C CA . ASP A 1 87 ? 4.430 10.432 -6.627 1.00 85.94 87 ASP A CA 1
ATOM 654 C C . ASP A 1 87 ? 4.217 9.812 -5.228 1.00 85.94 87 ASP A C 1
ATOM 656 O O . ASP A 1 87 ? 4.541 10.384 -4.182 1.00 85.94 87 ASP A O 1
ATOM 660 N N . LEU A 1 88 ? 3.606 8.622 -5.195 1.00 88.44 88 LEU A N 1
ATOM 661 C CA . LEU A 1 88 ? 3.294 7.883 -3.968 1.00 88.44 88 LEU A CA 1
ATOM 662 C C . LEU A 1 88 ? 4.525 7.128 -3.457 1.00 88.44 88 LEU A C 1
ATOM 664 O O . LEU A 1 88 ? 4.607 5.898 -3.547 1.00 88.44 88 LEU A O 1
ATOM 668 N N . TYR A 1 89 ? 5.491 7.881 -2.939 1.00 86.00 89 TYR A N 1
ATOM 669 C CA . TYR A 1 89 ? 6.845 7.411 -2.666 1.00 86.00 89 TYR A CA 1
ATOM 670 C C . TYR A 1 89 ? 7.018 6.469 -1.475 1.00 86.00 89 TYR A C 1
ATOM 672 O O . TYR A 1 89 ? 7.962 5.678 -1.467 1.00 86.00 89 TYR A O 1
ATOM 680 N N . ALA A 1 90 ? 6.134 6.526 -0.478 1.00 86.88 90 ALA A N 1
ATOM 681 C CA . ALA A 1 90 ? 6.237 5.702 0.722 1.00 86.88 90 ALA A CA 1
ATOM 682 C C . ALA A 1 90 ? 5.076 4.711 0.806 1.00 86.88 90 ALA A C 1
ATOM 684 O O . ALA A 1 90 ? 3.915 5.094 0.932 1.00 86.88 90 ALA A O 1
ATOM 685 N N . ASN A 1 91 ? 5.378 3.417 0.791 1.00 87.75 91 ASN A N 1
ATOM 686 C CA . ASN A 1 91 ? 4.405 2.362 1.039 1.00 87.75 91 ASN A CA 1
ATOM 687 C C . ASN A 1 91 ? 4.489 1.905 2.502 1.00 87.75 91 ASN A C 1
ATOM 689 O O . ASN A 1 91 ? 5.496 1.343 2.927 1.00 87.75 91 ASN A O 1
ATOM 693 N N . VAL A 1 92 ? 3.429 2.148 3.272 1.00 86.19 92 VAL A N 1
ATOM 694 C CA . VAL A 1 92 ? 3.308 1.773 4.687 1.00 86.19 92 VAL A CA 1
ATOM 695 C C . VAL A 1 92 ? 2.491 0.493 4.808 1.00 86.19 92 VAL A C 1
ATOM 697 O O . VAL A 1 92 ? 1.363 0.423 4.312 1.00 86.19 92 VAL A O 1
ATOM 700 N N . ARG A 1 93 ? 3.039 -0.511 5.499 1.00 85.38 93 ARG A N 1
ATOM 701 C CA . ARG A 1 93 ? 2.380 -1.798 5.761 1.00 85.38 93 ARG A CA 1
ATOM 702 C C . ARG A 1 93 ? 2.553 -2.222 7.217 1.00 85.38 93 ARG A C 1
ATOM 704 O O . ARG A 1 93 ? 3.618 -2.736 7.582 1.00 85.38 93 ARG A O 1
ATOM 711 N N . PRO A 1 94 ? 1.536 -1.994 8.063 1.00 82.12 94 PRO A N 1
ATOM 712 C CA . PRO A 1 94 ? 1.511 -2.532 9.410 1.00 82.12 94 PRO A CA 1
ATOM 713 C C . PRO A 1 94 ? 1.196 -4.034 9.389 1.00 82.12 94 PRO A C 1
ATOM 715 O O . PRO A 1 94 ? 0.297 -4.492 8.688 1.00 82.12 94 PRO A O 1
ATOM 718 N N . CYS A 1 95 ? 1.943 -4.776 10.196 1.00 80.69 95 CYS A N 1
ATOM 719 C CA . CYS A 1 95 ? 1.863 -6.210 10.411 1.00 80.69 95 CYS A CA 1
ATOM 720 C C . CYS A 1 95 ? 1.666 -6.456 11.908 1.00 80.69 95 CYS A C 1
ATOM 722 O O . CYS A 1 95 ? 2.597 -6.296 12.698 1.00 80.69 95 CYS A O 1
ATOM 724 N N . LYS A 1 96 ? 0.433 -6.784 12.301 1.00 81.00 96 LYS A N 1
ATOM 725 C CA . LYS A 1 96 ? 0.044 -6.998 13.696 1.00 81.00 96 LYS A CA 1
ATOM 726 C C . LYS A 1 96 ? -0.652 -8.345 13.855 1.00 81.00 96 LYS A C 1
ATOM 728 O O . LYS A 1 96 ? -1.530 -8.674 13.060 1.00 81.00 96 LYS A O 1
ATOM 733 N N . SER A 1 97 ? -0.299 -9.105 14.888 1.00 77.81 97 SER A N 1
ATOM 734 C CA . SER A 1 97 ? -1.062 -10.295 15.274 1.00 77.81 97 SER A CA 1
ATOM 735 C C . SER A 1 97 ? -2.499 -9.898 15.624 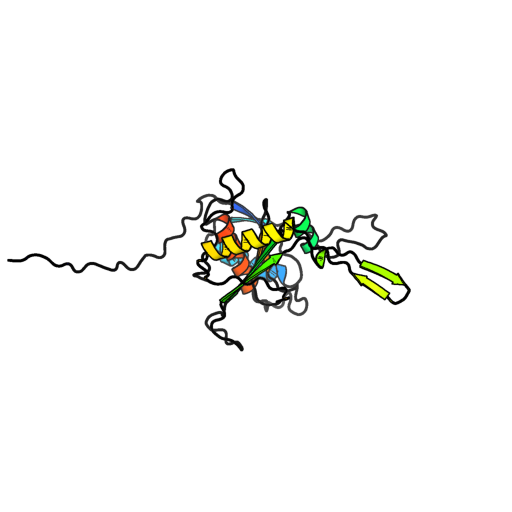1.00 77.81 97 SER A C 1
ATOM 737 O O . SER A 1 97 ? -2.720 -8.986 16.422 1.00 77.81 97 SER A O 1
ATOM 739 N N . LEU A 1 98 ? -3.468 -10.581 15.015 1.00 78.94 98 LEU A N 1
ATOM 740 C CA . LEU A 1 98 ? -4.890 -10.370 15.271 1.00 78.94 98 LEU A CA 1
ATOM 741 C C . LEU A 1 98 ? -5.359 -11.295 16.394 1.00 78.94 98 LEU A C 1
ATOM 743 O O . LEU A 1 98 ? -5.045 -12.487 16.403 1.00 78.94 98 LEU A O 1
ATOM 747 N N . GLU A 1 99 ? -6.120 -10.745 17.337 1.00 78.44 99 GLU A N 1
ATOM 748 C CA . GLU A 1 99 ? -6.695 -11.520 18.433 1.00 78.44 99 GLU A CA 1
ATOM 749 C C . GLU A 1 99 ? -7.654 -12.589 17.883 1.00 78.44 99 GLU A C 1
ATOM 751 O O . GLU A 1 99 ? -8.449 -12.330 16.980 1.00 78.44 99 GLU A O 1
ATOM 756 N N . GLY A 1 100 ? -7.546 -13.817 18.390 1.00 80.50 100 GLY A N 1
ATOM 757 C CA . GLY A 1 100 ? -8.354 -14.951 17.931 1.00 80.50 100 GLY A CA 1
ATOM 758 C C . GLY A 1 100 ? -7.836 -15.670 16.679 1.00 80.50 100 GLY A C 1
ATOM 759 O O . GLY A 1 100 ? -8.340 -16.748 16.366 1.00 80.50 100 GLY A O 1
ATOM 760 N N . ILE A 1 101 ? -6.805 -15.155 15.994 1.00 81.62 101 ILE A N 1
ATOM 761 C CA . ILE A 1 101 ? -6.181 -15.838 14.849 1.00 81.62 101 ILE A CA 1
ATOM 762 C C . ILE A 1 101 ? -4.854 -16.457 15.281 1.00 81.62 101 ILE A C 1
ATOM 764 O O . ILE A 1 101 ? -3.847 -15.770 15.443 1.00 81.62 101 ILE A O 1
ATOM 768 N N . LYS A 1 102 ? -4.841 -17.786 15.435 1.00 85.12 102 LYS A N 1
ATOM 769 C CA . LYS A 1 102 ? -3.617 -18.522 15.757 1.00 85.12 102 LYS A CA 1
ATOM 770 C C . LYS A 1 102 ? -2.718 -18.599 14.527 1.00 85.12 102 LYS A C 1
ATOM 772 O O . LYS A 1 102 ? -3.111 -19.150 13.500 1.00 85.12 102 LYS A O 1
ATOM 777 N N . THR A 1 103 ? -1.499 -18.088 14.653 1.00 86.25 103 THR A N 1
ATOM 778 C CA . THR A 1 103 ? -0.455 -18.236 13.633 1.00 86.25 103 THR A CA 1
ATOM 779 C C . THR A 1 103 ? 0.772 -18.918 14.235 1.00 86.25 103 THR A C 1
ATOM 781 O O . THR A 1 103 ? 0.739 -19.358 15.382 1.00 86.25 103 THR A O 1
ATOM 784 N N . LEU A 1 104 ? 1.850 -19.049 13.459 1.00 88.31 104 LEU A N 1
ATOM 785 C CA . LEU A 1 104 ? 3.113 -19.599 13.958 1.00 88.31 104 LEU A CA 1
ATOM 786 C C . LEU A 1 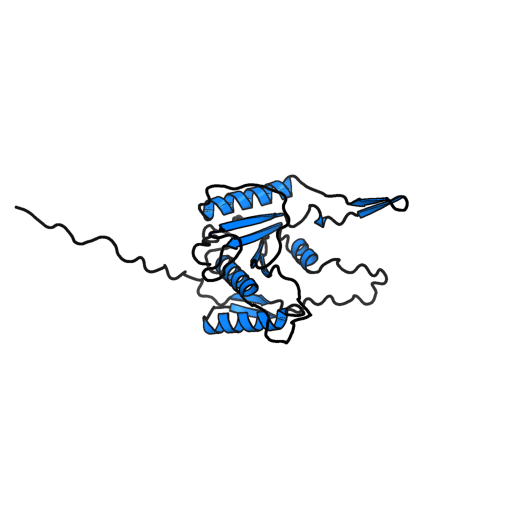104 ? 3.774 -18.693 15.015 1.00 88.31 104 LEU A C 1
ATOM 788 O O . LEU A 1 104 ? 4.514 -19.191 15.859 1.00 88.31 104 LEU A O 1
ATOM 792 N N . TYR A 1 105 ? 3.513 -17.382 14.960 1.00 87.19 105 TYR A N 1
ATOM 793 C CA . TYR A 1 105 ? 4.119 -16.381 15.835 1.00 87.19 105 TYR A CA 1
ATOM 794 C C . TYR A 1 105 ? 3.051 -15.542 16.540 1.00 87.19 105 TYR A C 1
ATOM 796 O O . TYR A 1 105 ? 2.115 -15.043 15.914 1.00 87.19 105 TYR A O 1
ATOM 804 N N . ASP A 1 106 ? 3.245 -15.317 17.835 1.00 87.12 106 ASP A N 1
ATOM 805 C CA . ASP A 1 106 ? 2.354 -14.501 18.656 1.00 87.12 106 ASP A CA 1
ATOM 806 C C . ASP A 1 106 ? 2.959 -13.117 18.929 1.00 87.12 106 ASP A C 1
ATOM 808 O O . ASP A 1 106 ? 4.179 -12.944 18.946 1.00 87.12 106 ASP A O 1
ATOM 812 N N . ASN A 1 107 ? 2.095 -12.129 19.186 1.00 84.88 107 ASN A N 1
ATOM 813 C CA . ASN A 1 107 ? 2.473 -10.762 19.574 1.00 84.88 107 ASN A CA 1
ATOM 814 C C . ASN A 1 107 ? 3.403 -10.043 18.578 1.00 84.88 107 ASN A C 1
ATOM 816 O O . ASN A 1 107 ? 4.296 -9.288 18.972 1.00 84.88 107 ASN A O 1
ATOM 820 N N . VAL A 1 108 ? 3.185 -10.251 17.279 1.00 83.50 108 VAL A N 1
ATOM 821 C CA . VAL A 1 108 ? 3.886 -9.520 16.220 1.00 83.50 108 VAL A CA 1
ATOM 822 C C . VAL A 1 108 ? 3.289 -8.117 16.107 1.00 83.50 108 VAL A C 1
ATOM 824 O O . VAL A 1 108 ? 2.075 -7.967 16.010 1.00 83.50 108 VAL A O 1
ATOM 827 N N . ASP A 1 109 ? 4.139 -7.090 16.117 1.00 83.12 109 ASP A N 1
ATOM 828 C CA . ASP A 1 109 ? 3.772 -5.702 15.810 1.00 83.12 109 ASP A CA 1
ATOM 829 C C . ASP A 1 109 ? 4.934 -5.002 15.090 1.00 83.12 109 ASP A C 1
ATOM 831 O O . ASP A 1 109 ? 5.781 -4.324 15.686 1.00 83.12 109 ASP A O 1
ATOM 835 N N . VAL A 1 110 ? 4.980 -5.184 13.776 1.00 83.81 110 VAL A N 1
ATOM 836 C CA . VAL A 1 110 ? 6.008 -4.636 12.893 1.00 83.81 110 VAL A CA 1
ATOM 837 C C . VAL A 1 110 ? 5.344 -3.734 11.868 1.00 83.81 110 VAL A C 1
ATOM 839 O O . VAL A 1 110 ? 4.337 -4.093 11.277 1.00 83.81 110 VAL A O 1
ATOM 842 N N . VAL A 1 111 ? 5.919 -2.564 11.608 1.00 83.75 111 VAL A N 1
ATOM 843 C CA . VAL A 1 111 ? 5.508 -1.738 10.470 1.00 83.75 111 VAL A CA 1
ATOM 844 C C . VAL A 1 111 ? 6.658 -1.683 9.492 1.00 83.75 111 VAL A C 1
ATOM 846 O O . VAL A 1 111 ? 7.781 -1.361 9.873 1.00 83.75 111 VAL A O 1
ATOM 849 N N . THR A 1 112 ? 6.362 -1.989 8.236 1.00 84.75 112 THR A N 1
ATOM 850 C CA . THR A 1 112 ? 7.312 -1.835 7.139 1.00 84.75 112 THR A CA 1
ATOM 851 C C . THR A 1 112 ? 6.971 -0.572 6.360 1.00 84.75 112 THR A C 1
ATOM 853 O O . THR A 1 112 ? 5.804 -0.306 6.067 1.00 84.75 112 THR A O 1
ATOM 856 N N . ILE A 1 113 ? 7.992 0.233 6.085 1.00 83.94 113 ILE A N 1
ATOM 857 C CA . ILE A 1 113 ? 7.907 1.420 5.237 1.00 83.94 113 ILE A CA 1
ATOM 858 C C . ILE A 1 113 ? 8.867 1.176 4.088 1.00 83.94 113 ILE A C 1
ATOM 860 O O . ILE A 1 113 ? 10.042 0.885 4.313 1.00 83.94 113 ILE A O 1
ATOM 864 N N . ARG A 1 114 ? 8.347 1.240 2.870 1.00 86.06 114 ARG A N 1
ATOM 865 C CA . ARG A 1 114 ? 9.059 0.844 1.664 1.00 86.06 114 ARG A CA 1
ATOM 866 C C . ARG A 1 114 ? 9.063 1.975 0.640 1.00 86.06 114 ARG A C 1
ATOM 868 O O . ARG A 1 114 ? 8.031 2.593 0.407 1.00 86.06 114 ARG A O 1
ATOM 875 N N . GLU A 1 115 ? 10.217 2.186 0.016 1.00 85.00 115 GLU A N 1
ATOM 876 C CA . GLU A 1 115 ? 10.388 3.061 -1.148 1.00 85.00 115 GLU A CA 1
ATOM 877 C C . GLU A 1 115 ? 9.648 2.467 -2.363 1.00 85.00 115 GLU A C 1
ATOM 879 O O . GLU A 1 115 ? 9.691 1.255 -2.596 1.00 85.00 115 GLU A O 1
ATOM 884 N N . ASN A 1 116 ? 8.897 3.297 -3.083 1.00 84.44 116 ASN A N 1
ATOM 885 C CA . ASN A 1 116 ? 7.898 2.845 -4.051 1.00 84.44 116 ASN A CA 1
ATOM 886 C C . ASN A 1 116 ? 8.024 3.510 -5.436 1.00 84.44 116 ASN A C 1
ATOM 888 O O . ASN A 1 116 ? 7.153 3.296 -6.282 1.00 84.44 116 ASN A O 1
ATOM 892 N N . THR A 1 117 ? 9.067 4.312 -5.674 1.00 78.38 117 THR A N 1
ATOM 893 C CA . THR A 1 117 ? 9.295 5.029 -6.943 1.00 78.38 117 THR A CA 1
ATOM 894 C C . THR A 1 117 ? 10.436 4.461 -7.775 1.00 78.38 117 THR A C 1
ATOM 896 O O . THR A 1 117 ? 10.340 4.466 -9.005 1.00 78.38 117 THR A O 1
ATOM 899 N N . GLU A 1 118 ? 11.476 3.930 -7.137 1.00 79.06 118 GLU A N 1
ATOM 900 C CA . GLU A 1 118 ? 12.701 3.462 -7.783 1.00 79.06 118 GLU A CA 1
ATOM 901 C C . GLU A 1 118 ? 13.093 2.057 -7.282 1.00 79.06 118 GLU A C 1
ATOM 903 O O . GLU A 1 118 ? 12.237 1.211 -7.005 1.00 79.06 118 GLU A O 1
ATOM 908 N N . GLY A 1 119 ? 14.382 1.725 -7.289 1.00 81.31 119 GLY A N 1
ATOM 909 C CA . GLY A 1 119 ? 14.870 0.382 -7.011 1.00 81.31 119 GLY A CA 1
ATOM 910 C C . GLY A 1 119 ? 14.607 -0.565 -8.178 1.00 81.31 119 GLY A C 1
ATOM 911 O O . GLY A 1 119 ? 14.889 -0.252 -9.334 1.00 81.31 119 GLY A O 1
ATOM 912 N N . GLU A 1 120 ? 14.104 -1.759 -7.876 1.00 74.56 120 GLU A N 1
ATOM 913 C CA . GLU A 1 120 ? 13.770 -2.781 -8.876 1.00 74.56 120 GLU A CA 1
ATOM 914 C C . GLU A 1 120 ? 12.612 -2.343 -9.794 1.00 74.56 120 GLU A C 1
ATOM 916 O O . GLU A 1 120 ? 12.396 -2.926 -10.853 1.00 74.56 120 GLU A O 1
ATOM 921 N N . TYR A 1 121 ? 11.873 -1.293 -9.417 1.00 71.88 121 TYR A N 1
ATOM 922 C CA . TYR A 1 121 ? 10.769 -0.735 -10.203 1.00 71.88 121 TYR A CA 1
ATOM 923 C C . TYR A 1 121 ? 11.202 0.219 -11.325 1.00 71.88 121 TYR A C 1
ATOM 925 O O . TYR A 1 121 ? 10.346 0.732 -12.060 1.00 71.88 121 TYR A O 1
ATOM 933 N N . SER A 1 122 ? 12.511 0.442 -11.489 1.00 71.25 122 SER A N 1
ATOM 934 C CA . SER A 1 122 ? 13.080 1.175 -12.626 1.00 71.25 122 SER A CA 1
ATOM 935 C C . SER A 1 122 ? 12.703 0.519 -13.960 1.00 71.25 122 SER A C 1
ATOM 937 O O . SER A 1 122 ? 12.474 1.221 -14.942 1.00 71.25 122 SER A O 1
ATOM 939 N N . GLY A 1 123 ? 12.578 -0.816 -13.987 1.00 73.50 123 GLY A N 1
ATOM 940 C CA . GLY A 1 123 ? 12.198 -1.587 -15.174 1.00 73.50 123 GLY A CA 1
ATOM 941 C C . GLY A 1 123 ? 13.204 -1.484 -16.322 1.00 73.50 123 GLY A C 1
ATOM 942 O O . GLY A 1 123 ? 12.831 -1.712 -17.471 1.00 73.50 123 GLY A O 1
ATOM 943 N N . ILE A 1 124 ? 14.449 -1.105 -16.020 1.00 81.12 124 ILE A N 1
ATOM 944 C CA . ILE A 1 124 ? 15.525 -0.957 -17.000 1.00 81.12 124 ILE A CA 1
ATOM 945 C C . ILE A 1 124 ? 16.185 -2.319 -17.169 1.00 81.12 124 ILE A C 1
ATOM 947 O O . ILE A 1 124 ? 17.024 -2.724 -16.366 1.00 81.12 124 ILE A O 1
ATOM 951 N N . GLU A 1 125 ? 15.781 -3.020 -18.219 1.00 85.50 125 GLU A N 1
ATOM 952 C CA . GLU A 1 125 ? 16.271 -4.351 -18.553 1.00 85.50 125 GLU A CA 1
ATOM 953 C C . GLU A 1 125 ? 16.721 -4.368 -20.011 1.00 85.50 125 GLU A C 1
ATOM 955 O O . GLU A 1 125 ? 16.042 -3.818 -20.882 1.00 85.50 125 GLU A O 1
ATOM 960 N N . HIS A 1 126 ? 17.857 -4.999 -20.285 1.00 86.44 126 HIS A N 1
ATOM 961 C CA . HIS A 1 126 ? 18.300 -5.265 -21.647 1.00 86.44 126 HIS A CA 1
ATOM 962 C C . HIS A 1 126 ? 19.082 -6.573 -21.714 1.00 86.44 126 HIS A C 1
ATOM 964 O O . HIS A 1 126 ? 19.733 -6.987 -20.755 1.00 86.44 126 HIS A O 1
ATOM 970 N N . GLU A 1 127 ? 19.013 -7.223 -22.867 1.00 89.50 127 GLU A N 1
ATOM 971 C CA . GLU A 1 127 ? 19.859 -8.361 -23.190 1.00 89.50 127 GLU A CA 1
ATOM 972 C C . GLU A 1 127 ? 21.171 -7.833 -23.773 1.00 89.50 127 GLU A C 1
ATOM 974 O O . GLU A 1 127 ? 21.164 -7.066 -24.735 1.00 89.50 127 GLU A O 1
ATOM 979 N N . ILE A 1 128 ? 22.293 -8.163 -23.133 1.00 91.31 128 ILE A N 1
ATOM 980 C CA . ILE A 1 128 ? 23.622 -7.697 -23.554 1.00 91.31 128 ILE A CA 1
ATOM 981 C C . ILE A 1 128 ? 24.098 -8.540 -24.741 1.00 91.31 128 ILE A C 1
ATOM 983 O O . ILE A 1 128 ? 24.577 -8.011 -25.741 1.00 91.31 128 ILE A O 1
ATOM 987 N N . VAL A 1 129 ? 23.953 -9.858 -24.612 1.00 91.44 129 VAL A N 1
ATOM 988 C CA . VAL A 1 129 ? 24.204 -10.881 -25.633 1.00 91.44 129 VAL A CA 1
ATOM 989 C C . VAL A 1 129 ? 23.175 -11.996 -25.455 1.00 91.44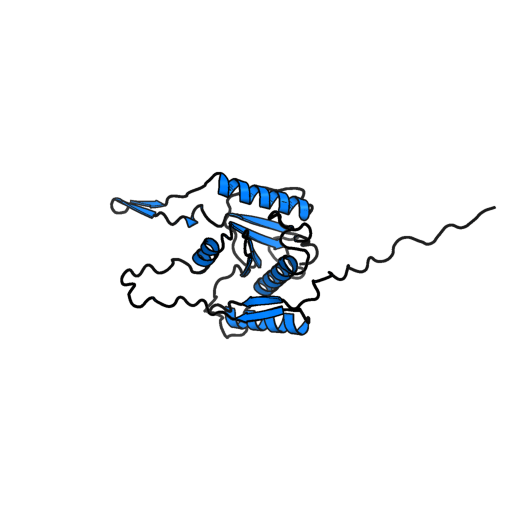 129 VAL A C 1
ATOM 991 O O . VAL A 1 129 ? 22.584 -12.089 -24.381 1.00 91.44 129 VAL A O 1
ATOM 994 N N . ASP A 1 130 ? 22.996 -12.841 -26.472 1.00 93.25 130 ASP A N 1
ATOM 995 C CA . ASP A 1 130 ? 22.050 -13.965 -26.441 1.00 93.25 130 ASP A CA 1
ATOM 996 C C . ASP A 1 130 ? 22.208 -14.807 -25.162 1.00 93.25 130 ASP A C 1
ATOM 998 O O . ASP A 1 130 ? 23.287 -15.329 -24.862 1.00 93.25 130 ASP A O 1
ATOM 1002 N N . GLY A 1 131 ? 21.139 -14.875 -24.369 1.00 92.44 131 GLY A N 1
ATOM 1003 C CA . GLY A 1 131 ? 21.089 -15.596 -23.098 1.00 92.44 131 GLY A CA 1
ATOM 1004 C C . GLY A 1 131 ? 21.636 -14.841 -21.879 1.00 92.44 131 GLY A C 1
ATOM 1005 O O . GLY A 1 131 ? 21.618 -15.393 -20.776 1.00 92.44 131 GLY A O 1
ATOM 1006 N N . VAL A 1 132 ? 22.092 -13.590 -22.021 1.00 91.94 132 VAL A N 1
ATOM 1007 C CA . VAL A 1 132 ? 22.611 -12.759 -20.917 1.00 91.94 132 VAL A CA 1
ATOM 1008 C C . VAL A 1 132 ? 21.790 -11.483 -20.769 1.00 91.94 132 VAL A C 1
ATOM 1010 O O . VAL A 1 132 ? 21.962 -10.506 -21.499 1.00 91.94 132 VAL A O 1
ATOM 1013 N N . VAL A 1 133 ? 20.938 -11.468 -19.745 1.00 91.94 133 VAL A N 1
ATOM 1014 C CA . VAL A 1 133 ? 20.064 -10.336 -19.422 1.00 91.94 133 VAL A CA 1
ATOM 1015 C C . VAL A 1 133 ? 20.610 -9.556 -18.232 1.00 91.94 133 VAL A C 1
ATOM 1017 O O . VAL A 1 133 ? 20.989 -10.129 -17.210 1.00 91.94 133 VAL A O 1
ATOM 1020 N N . GLN A 1 134 ? 20.606 -8.232 -18.348 1.00 88.62 134 GLN A N 1
ATOM 1021 C CA . GLN A 1 134 ? 20.893 -7.309 -17.261 1.00 88.62 134 GLN A CA 1
ATOM 1022 C C . GLN A 1 134 ? 19.618 -6.585 -16.829 1.00 88.62 134 GLN A C 1
ATOM 1024 O O . GLN A 1 134 ? 18.855 -6.098 -17.659 1.00 88.62 134 GLN A O 1
ATOM 1029 N N . SER A 1 135 ? 19.438 -6.466 -15.513 1.00 85.94 135 SER A N 1
ATOM 1030 C CA . SER A 1 135 ? 18.443 -5.598 -14.883 1.00 85.94 135 SER A CA 1
ATOM 1031 C C . SER A 1 135 ? 19.162 -4.554 -14.034 1.00 85.94 135 SER A C 1
ATOM 1033 O O . SER A 1 135 ? 19.938 -4.903 -13.142 1.00 85.94 135 SER A O 1
ATOM 1035 N N . ILE A 1 136 ? 18.911 -3.273 -14.301 1.00 86.25 136 ILE A N 1
ATOM 1036 C CA . ILE A 1 136 ? 19.568 -2.154 -13.621 1.00 86.25 136 ILE A CA 1
ATOM 1037 C C . ILE A 1 136 ? 18.656 -1.612 -12.523 1.00 86.25 136 ILE A C 1
ATOM 1039 O O . ILE A 1 136 ? 17.610 -1.018 -12.787 1.00 86.25 136 ILE A O 1
ATOM 1043 N N . LYS A 1 137 ? 19.101 -1.760 -11.274 1.00 85.44 137 LYS A N 1
ATOM 1044 C CA . LYS A 1 137 ? 18.476 -1.140 -10.106 1.00 85.44 137 LYS A CA 1
ATOM 1045 C C . LYS A 1 137 ? 19.008 0.282 -9.929 1.00 85.44 137 LYS A C 1
ATOM 1047 O O . LYS A 1 137 ? 20.212 0.464 -9.775 1.00 85.44 137 LYS A O 1
ATOM 1052 N N . LEU A 1 138 ? 18.117 1.270 -9.910 1.00 84.25 138 LEU A N 1
ATOM 1053 C CA . LEU A 1 138 ? 18.472 2.662 -9.622 1.00 84.25 138 LEU A CA 1
ATOM 1054 C C . LEU A 1 138 ? 18.082 3.004 -8.187 1.00 84.25 138 LEU A C 1
ATOM 1056 O O . LEU A 1 138 ? 16.951 2.744 -7.787 1.00 84.25 138 LEU A O 1
ATOM 1060 N N . ILE A 1 139 ? 19.022 3.557 -7.424 1.00 87.06 139 ILE A N 1
ATOM 1061 C CA . ILE A 1 139 ? 18.779 4.083 -6.079 1.00 87.06 139 ILE A CA 1
ATOM 1062 C C . ILE A 1 139 ? 19.401 5.473 -6.027 1.00 87.06 139 ILE A C 1
ATOM 1064 O O . ILE A 1 139 ? 20.604 5.617 -6.251 1.00 87.06 139 ILE A O 1
ATOM 1068 N N . THR A 1 140 ? 18.591 6.483 -5.751 1.00 89.69 140 THR A N 1
ATOM 1069 C CA . THR A 1 140 ? 19.012 7.872 -5.621 1.00 89.69 140 THR A CA 1
ATOM 1070 C C . THR A 1 140 ? 19.047 8.289 -4.157 1.00 89.69 140 THR A C 1
ATOM 1072 O O . THR A 1 140 ? 18.317 7.779 -3.298 1.00 89.69 140 THR A O 1
ATOM 1075 N N . GLU A 1 141 ? 19.930 9.237 -3.858 1.00 89.25 141 GLU A N 1
ATOM 1076 C CA . GLU A 1 141 ? 20.046 9.817 -2.522 1.00 89.25 141 GLU A CA 1
ATOM 1077 C C . GLU A 1 141 ? 18.754 10.538 -2.114 1.00 89.25 141 GLU A C 1
ATOM 1079 O O . GLU A 1 141 ? 18.273 10.354 -1.000 1.00 89.25 141 GLU A O 1
ATOM 1084 N N . GLU A 1 142 ? 18.144 11.296 -3.029 1.00 89.75 142 GLU A N 1
ATOM 1085 C CA . GLU A 1 142 ? 16.913 12.047 -2.766 1.00 89.75 142 GLU A CA 1
ATOM 1086 C C . GLU A 1 142 ? 15.753 11.129 -2.350 1.00 89.75 142 GLU A C 1
ATOM 1088 O O . GLU A 1 142 ? 15.108 11.360 -1.321 1.00 89.75 142 GLU A O 1
ATOM 1093 N N . ALA A 1 143 ? 15.510 10.055 -3.109 1.00 86.50 143 ALA A N 1
ATOM 1094 C CA . ALA A 1 143 ? 14.431 9.119 -2.810 1.00 86.50 143 ALA A CA 1
ATOM 1095 C C . ALA A 1 143 ? 14.695 8.321 -1.523 1.00 86.50 143 ALA A C 1
ATOM 1097 O O . ALA A 1 143 ? 13.768 8.075 -0.744 1.00 86.50 143 ALA A O 1
ATOM 1098 N N . SER A 1 144 ? 15.959 7.983 -1.259 1.00 87.19 144 SER A N 1
ATOM 1099 C CA . SER A 1 144 ? 16.378 7.320 -0.021 1.00 87.19 144 SER A CA 1
ATOM 1100 C C . SER A 1 144 ? 16.210 8.225 1.206 1.00 87.19 144 SER A C 1
ATOM 1102 O O . SER A 1 144 ? 15.697 7.782 2.237 1.00 87.19 144 SER A O 1
ATOM 1104 N N . ASN A 1 145 ? 16.576 9.504 1.099 1.00 89.25 145 ASN A N 1
ATOM 1105 C CA . ASN A 1 145 ? 16.468 10.462 2.197 1.00 89.25 145 ASN A CA 1
ATOM 1106 C C . ASN A 1 145 ? 15.005 10.740 2.554 1.00 89.25 145 ASN A C 1
ATOM 1108 O O . ASN A 1 145 ? 14.637 10.609 3.722 1.00 89.25 145 ASN A O 1
ATOM 1112 N N . ARG A 1 146 ? 14.131 11.004 1.570 1.00 87.38 146 ARG A N 1
ATOM 1113 C CA . ARG A 1 146 ? 12.706 11.280 1.851 1.00 87.38 146 ARG A CA 1
ATOM 1114 C C . ARG A 1 146 ? 11.994 10.111 2.535 1.00 87.38 146 ARG A C 1
ATOM 1116 O O . ARG 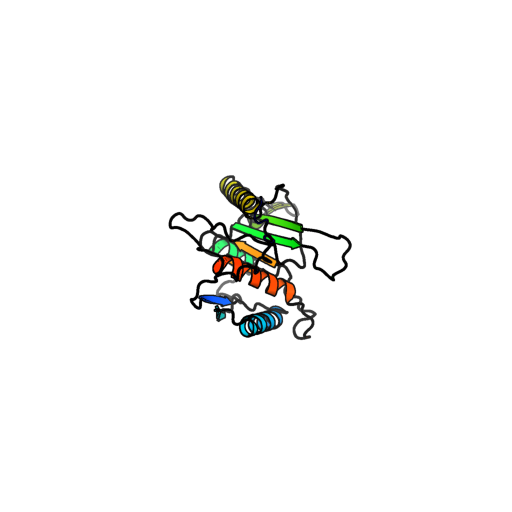A 1 146 ? 11.190 10.323 3.443 1.00 87.38 146 ARG A O 1
ATOM 1123 N N . VAL A 1 147 ? 12.281 8.865 2.136 1.00 85.88 147 VAL A N 1
ATOM 1124 C CA . VAL A 1 147 ? 11.643 7.690 2.755 1.00 85.88 147 VAL A CA 1
ATOM 1125 C C . VAL A 1 147 ? 12.206 7.424 4.151 1.00 85.88 147 VAL A C 1
ATOM 1127 O O . VAL A 1 147 ? 11.451 7.049 5.050 1.00 85.88 147 VAL A O 1
ATOM 1130 N N . ALA A 1 148 ? 13.502 7.668 4.369 1.00 86.44 148 ALA A N 1
ATOM 1131 C CA . ALA A 1 148 ? 14.119 7.561 5.686 1.00 86.44 148 ALA A CA 1
ATOM 1132 C C . ALA A 1 148 ? 13.557 8.613 6.653 1.00 86.44 148 ALA A C 1
ATOM 1134 O O . ALA A 1 148 ? 13.147 8.268 7.763 1.00 86.44 148 ALA A O 1
ATOM 1135 N N . GLU A 1 149 ? 13.465 9.873 6.227 1.00 87.31 149 GLU A N 1
ATOM 1136 C CA . GLU A 1 149 ? 12.850 10.960 6.996 1.00 87.31 149 GLU A CA 1
ATOM 1137 C C . GLU A 1 149 ? 11.404 10.638 7.367 1.00 87.31 149 GLU A C 1
ATOM 1139 O O . GLU A 1 149 ? 11.034 10.724 8.544 1.00 87.31 149 GLU A O 1
ATOM 1144 N N . PHE A 1 150 ? 10.612 10.181 6.392 1.00 85.44 150 PHE A N 1
ATOM 1145 C CA . PHE A 1 150 ? 9.246 9.726 6.627 1.00 85.44 150 PHE A CA 1
ATOM 1146 C C . PHE A 1 150 ? 9.205 8.580 7.647 1.00 85.44 150 PHE A C 1
ATOM 1148 O O . PHE A 1 150 ? 8.392 8.605 8.569 1.00 85.44 150 PHE A O 1
ATOM 1155 N N . ALA A 1 151 ? 10.106 7.598 7.551 1.00 84.38 151 ALA A N 1
ATOM 1156 C CA . ALA A 1 151 ? 10.158 6.477 8.485 1.00 84.38 151 ALA A CA 1
ATOM 1157 C C . ALA A 1 151 ? 10.526 6.899 9.916 1.00 84.38 151 ALA A C 1
ATOM 1159 O O . ALA A 1 151 ? 9.939 6.400 10.882 1.00 84.38 151 ALA A O 1
ATOM 1160 N N . PHE A 1 152 ? 11.458 7.839 10.081 1.00 86.38 152 PHE A N 1
ATOM 1161 C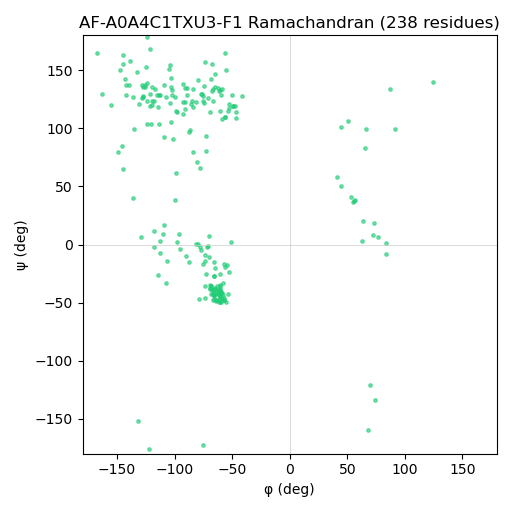 CA . PHE A 1 152 ? 11.799 8.388 11.394 1.00 86.38 152 PHE A CA 1
ATOM 1162 C C . PHE A 1 152 ? 10.665 9.223 11.979 1.00 86.38 152 PHE A C 1
ATOM 1164 O O . PHE A 1 152 ? 10.357 9.077 13.164 1.00 86.38 152 PHE A O 1
ATOM 1171 N N . GLN A 1 153 ? 10.024 10.063 11.167 1.00 83.62 153 GLN A N 1
ATOM 1172 C CA . GLN A 1 153 ? 8.849 10.820 11.588 1.00 83.62 153 GLN A CA 1
ATOM 1173 C C . GLN A 1 153 ? 7.731 9.867 12.020 1.00 83.62 153 GLN A C 1
ATOM 1175 O O . GLN A 1 153 ? 7.210 9.985 13.129 1.00 83.62 153 GLN A O 1
ATOM 1180 N N . PHE A 1 154 ? 7.477 8.831 11.219 1.00 81.56 154 PHE A N 1
ATOM 1181 C CA . PHE A 1 154 ? 6.500 7.801 11.531 1.00 81.56 154 PHE A CA 1
ATOM 1182 C C . PHE A 1 154 ? 6.794 7.118 12.871 1.00 81.56 154 PHE A C 1
ATOM 1184 O O . PHE A 1 154 ? 5.902 6.930 13.703 1.00 81.56 154 PHE A O 1
ATOM 1191 N N . ALA A 1 155 ? 8.051 6.744 13.110 1.00 82.69 155 ALA A N 1
ATOM 1192 C CA . ALA A 1 155 ? 8.456 6.110 14.357 1.00 82.69 155 ALA A CA 1
ATOM 1193 C C . ALA A 1 155 ? 8.261 7.034 15.570 1.00 82.69 155 ALA A C 1
ATOM 1195 O O . ALA A 1 155 ? 7.768 6.570 16.603 1.00 82.69 155 ALA A O 1
ATOM 1196 N N . ARG A 1 156 ? 8.590 8.329 15.444 1.00 81.94 156 ARG A N 1
ATOM 1197 C CA . ARG A 1 156 ? 8.387 9.334 16.503 1.00 81.94 156 ARG A CA 1
ATOM 1198 C C . ARG A 1 156 ? 6.913 9.476 16.867 1.00 81.94 156 ARG A C 1
ATOM 1200 O O . ARG A 1 156 ? 6.570 9.369 18.046 1.00 81.94 156 ARG A O 1
ATOM 1207 N N . ASP A 1 157 ? 6.049 9.631 15.873 1.00 79.31 157 ASP A N 1
ATOM 1208 C CA . ASP A 1 157 ? 4.618 9.860 16.090 1.00 79.31 157 ASP A CA 1
ATOM 1209 C C . ASP A 1 157 ? 3.915 8.620 16.670 1.00 79.31 157 ASP A C 1
ATOM 1211 O O . ASP A 1 157 ? 3.079 8.733 17.569 1.00 79.31 157 ASP A O 1
ATOM 1215 N N . ASN A 1 158 ? 4.331 7.413 16.261 1.00 75.69 158 ASN A N 1
ATOM 1216 C CA . ASN A 1 158 ? 3.851 6.151 16.848 1.00 75.69 158 ASN A CA 1
ATOM 1217 C C . ASN A 1 158 ? 4.538 5.784 18.179 1.00 75.69 158 ASN A C 1
ATOM 1219 O O . ASN A 1 158 ? 4.246 4.725 18.740 1.00 75.69 158 ASN A O 1
ATOM 1223 N N . LYS A 1 159 ? 5.474 6.597 18.691 1.00 83.50 159 LYS A N 1
ATOM 1224 C CA . LYS A 1 159 ? 6.266 6.307 19.905 1.00 83.50 159 LYS A CA 1
ATOM 1225 C C . LYS A 1 159 ? 7.017 4.967 19.839 1.00 83.50 159 LYS A C 1
ATOM 1227 O O . LYS A 1 159 ? 7.141 4.260 20.845 1.00 83.50 159 LYS A O 1
ATOM 1232 N N . ARG A 1 160 ? 7.527 4.600 18.660 1.00 77.75 160 ARG A N 1
ATOM 1233 C CA . ARG A 1 160 ? 8.327 3.383 18.458 1.00 77.75 160 ARG A CA 1
ATOM 1234 C C . ARG A 1 160 ? 9.787 3.645 18.814 1.00 77.75 160 ARG A C 1
ATOM 1236 O O . ARG A 1 160 ? 10.368 4.650 18.425 1.00 77.75 160 ARG A O 1
ATOM 1243 N N . LYS A 1 161 ? 10.384 2.718 19.569 1.00 76.44 161 LYS A N 1
ATOM 1244 C CA . LYS A 1 161 ? 11.757 2.847 20.095 1.00 76.44 161 LYS A CA 1
ATOM 1245 C C . LYS A 1 161 ? 12.842 2.344 19.141 1.00 76.44 161 LYS A C 1
ATOM 1247 O O . LYS A 1 161 ? 14.016 2.582 19.392 1.00 76.44 161 LYS A O 1
ATOM 1252 N N . LYS A 1 162 ? 12.468 1.584 18.109 1.00 75.38 162 LYS A N 1
ATOM 1253 C CA . LYS A 1 162 ? 13.401 0.944 17.178 1.00 75.38 162 LYS A CA 1
ATOM 1254 C C . LYS A 1 162 ? 12.898 1.123 15.752 1.00 75.38 162 LYS A C 1
ATOM 1256 O O . LYS A 1 162 ? 11.768 0.739 15.457 1.00 75.38 162 LYS A O 1
ATOM 1261 N N . THR A 1 163 ? 13.765 1.649 14.897 1.00 64.44 163 THR A N 1
ATOM 1262 C CA . THR A 1 163 ? 13.586 1.698 13.445 1.00 64.44 163 THR A CA 1
ATOM 1263 C C . THR A 1 163 ? 14.771 0.966 12.837 1.00 64.44 163 THR A C 1
ATOM 1265 O O . THR A 1 163 ? 15.910 1.219 13.224 1.00 64.44 163 THR A O 1
ATOM 1268 N N . CYS A 1 164 ? 14.513 0.028 11.933 1.00 61.44 164 CYS A N 1
ATOM 1269 C CA . CYS A 1 164 ? 15.556 -0.692 11.218 1.00 61.44 164 CYS A CA 1
ATOM 1270 C C . CYS A 1 164 ? 15.270 -0.576 9.724 1.00 61.44 164 CYS A C 1
ATOM 1272 O O . CYS A 1 164 ? 14.153 -0.853 9.291 1.00 61.44 164 CYS A O 1
ATOM 1274 N N . VAL A 1 165 ? 16.267 -0.137 8.961 1.00 58.47 165 VAL A N 1
ATOM 1275 C CA . VAL A 1 165 ? 16.202 -0.081 7.501 1.00 58.47 165 VAL A CA 1
ATOM 1276 C C . VAL A 1 165 ? 16.745 -1.408 6.986 1.00 58.47 165 VAL A C 1
ATOM 1278 O O . VAL A 1 165 ? 17.896 -1.746 7.252 1.00 58.47 165 VAL A O 1
ATOM 1281 N N . GLN A 1 166 ? 15.909 -2.191 6.30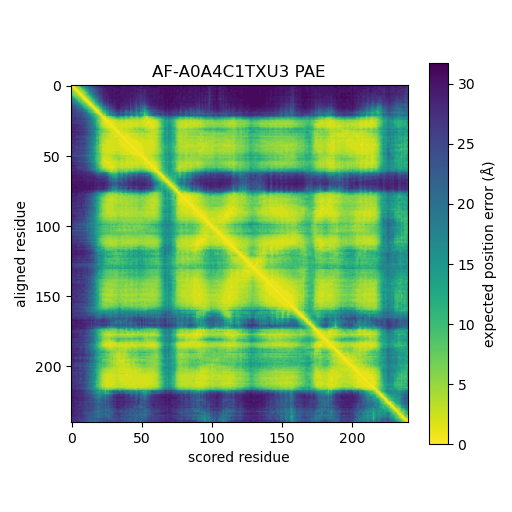8 1.00 50.75 166 GLN A N 1
ATOM 1282 C CA . GLN A 1 166 ? 16.298 -3.478 5.732 1.00 50.75 166 GLN A CA 1
ATOM 1283 C C . GLN A 1 166 ? 15.602 -3.680 4.385 1.00 50.75 166 GLN A C 1
ATOM 1285 O O . GLN A 1 166 ? 14.437 -3.317 4.223 1.00 50.75 166 GLN A O 1
ATOM 1290 N N . ALA A 1 167 ? 16.302 -4.283 3.427 1.00 41.56 167 ALA A N 1
ATOM 1291 C CA . ALA A 1 167 ? 15.736 -4.660 2.139 1.00 41.56 167 ALA A CA 1
ATOM 1292 C C . ALA A 1 167 ? 15.106 -6.058 2.247 1.00 41.56 167 ALA A C 1
ATOM 1294 O O . ALA A 1 167 ? 15.806 -7.060 2.140 1.00 41.56 167 ALA A O 1
ATOM 1295 N N . TRP A 1 168 ? 13.792 -6.132 2.468 1.00 36.09 168 TRP A N 1
ATOM 1296 C CA . TRP A 1 168 ? 13.047 -7.395 2.432 1.00 36.09 168 TRP A CA 1
ATOM 1297 C C . TRP A 1 168 ? 11.774 -7.276 1.597 1.00 36.09 168 TRP A C 1
ATOM 1299 O O . TRP A 1 168 ? 11.119 -6.234 1.565 1.00 36.09 168 TRP A O 1
ATOM 1309 N N . TRP A 1 169 ? 11.398 -8.386 0.963 1.00 34.31 169 TRP A N 1
ATOM 1310 C CA . TRP A 1 169 ? 10.067 -8.603 0.409 1.00 34.31 169 TRP A CA 1
ATOM 1311 C C . TRP A 1 169 ? 9.199 -9.306 1.456 1.00 34.31 169 TRP A C 1
ATOM 1313 O O . TRP A 1 169 ? 9.540 -10.395 1.909 1.00 34.31 169 TRP A O 1
ATOM 1323 N N . VAL A 1 170 ? 8.064 -8.707 1.824 1.00 40.41 170 VAL A N 1
ATOM 1324 C CA . VAL A 1 170 ? 7.029 -9.364 2.639 1.00 40.41 170 VAL A CA 1
ATOM 1325 C C . VAL A 1 170 ? 5.683 -9.227 1.929 1.00 40.41 170 VAL A C 1
ATOM 1327 O O . VAL A 1 170 ? 5.268 -8.123 1.562 1.00 40.41 170 VAL A O 1
ATOM 1330 N N . GLY A 1 171 ? 5.010 -10.361 1.726 1.00 39.22 171 GLY A N 1
ATOM 1331 C CA . GLY A 1 171 ? 3.685 -10.457 1.119 1.00 39.22 171 GLY A CA 1
ATOM 1332 C C . GLY A 1 171 ? 2.672 -11.192 2.005 1.00 39.22 171 GLY A C 1
ATOM 1333 O O . GLY A 1 171 ? 3.040 -12.081 2.766 1.00 39.22 171 GLY A O 1
ATOM 1334 N N . SER A 1 172 ? 1.402 -10.819 1.807 1.00 43.69 172 SER A N 1
ATOM 1335 C CA . SER A 1 172 ? 0.137 -11.419 2.277 1.00 43.69 172 SER A CA 1
ATOM 1336 C C . SER A 1 172 ? -0.440 -11.036 3.653 1.00 43.69 172 SER A C 1
ATOM 1338 O O . SER A 1 172 ? 0.242 -11.049 4.668 1.00 43.69 172 SER A O 1
ATOM 1340 N N . VAL A 1 173 ? -1.761 -10.767 3.610 1.00 50.03 173 VAL A N 1
ATOM 1341 C CA . VAL A 1 173 ? -2.777 -10.397 4.638 1.00 50.03 173 VAL A CA 1
ATOM 1342 C C . VAL A 1 173 ? -2.735 -8.990 5.252 1.00 50.03 173 VAL A C 1
ATOM 1344 O O . VAL A 1 173 ? -3.517 -8.680 6.147 1.00 50.03 173 VAL A O 1
ATOM 1347 N N . TRP A 1 174 ? -1.905 -8.093 4.727 1.00 63.53 174 TRP A N 1
ATOM 1348 C CA . TRP A 1 174 ? -1.713 -6.775 5.337 1.00 63.53 174 TRP A CA 1
ATOM 1349 C C . TRP A 1 174 ? -2.455 -5.655 4.605 1.00 63.53 174 TRP A C 1
ATOM 1351 O O . TRP A 1 174 ? -2.530 -5.680 3.371 1.00 63.53 174 TRP A O 1
ATOM 1361 N N . PRO A 1 175 ? -2.989 -4.662 5.336 1.00 75.31 175 PRO A N 1
ATOM 1362 C CA . PRO A 1 175 ? -3.407 -3.412 4.728 1.00 75.31 175 PRO A CA 1
ATOM 1363 C C . PRO A 1 175 ? -2.180 -2.645 4.221 1.00 75.31 175 PRO A C 1
ATOM 1365 O O . PRO A 1 175 ? -1.058 -2.819 4.713 1.00 75.31 175 PRO A O 1
ATOM 1368 N N . SER A 1 176 ? -2.384 -1.785 3.231 1.00 79.25 176 SER A N 1
ATOM 1369 C CA . SER A 1 176 ? -1.327 -0.941 2.690 1.00 79.25 176 SER A CA 1
ATOM 1370 C C . SER A 1 176 ? -1.832 0.463 2.402 1.00 79.25 176 SER A C 1
ATOM 1372 O O . SER A 1 176 ? -2.914 0.650 1.851 1.00 79.25 176 SER A O 1
ATOM 1374 N N . GLY A 1 177 ? -1.017 1.452 2.764 1.00 82.38 177 GLY A N 1
ATOM 1375 C CA . GLY A 1 177 ? -1.190 2.839 2.351 1.00 82.38 177 GLY A CA 1
ATOM 1376 C C . GLY A 1 177 ? 0.031 3.298 1.567 1.00 82.38 177 GLY A C 1
ATOM 1377 O O . GLY A 1 177 ? 1.141 3.273 2.095 1.00 82.38 177 GLY A O 1
ATOM 1378 N N . ASN A 1 178 ? -0.163 3.703 0.318 1.00 86.12 178 ASN A N 1
ATOM 1379 C CA . ASN A 1 178 ? 0.838 4.397 -0.484 1.00 86.12 178 ASN A CA 1
ATOM 1380 C C . ASN A 1 178 ? 0.647 5.897 -0.280 1.00 86.12 178 ASN A C 1
ATOM 1382 O O . ASN A 1 178 ? -0.439 6.419 -0.530 1.00 86.12 178 ASN A O 1
ATOM 1386 N N . ILE A 1 179 ? 1.689 6.576 0.173 1.00 85.06 179 ILE A N 1
ATOM 1387 C CA . ILE A 1 179 ? 1.658 7.978 0.569 1.00 85.06 179 ILE A CA 1
ATOM 1388 C C . ILE A 1 179 ? 2.555 8.768 -0.375 1.00 85.06 179 ILE A C 1
ATOM 1390 O O . ILE A 1 179 ? 3.715 8.406 -0.579 1.00 85.06 179 ILE A O 1
ATOM 1394 N N . GLY A 1 180 ? 2.009 9.844 -0.931 1.00 83.38 180 GLY A N 1
ATOM 1395 C CA . GLY A 1 180 ? 2.738 10.858 -1.680 1.00 83.38 180 GLY A CA 1
ATOM 1396 C C . GLY A 1 180 ? 2.517 12.243 -1.088 1.00 83.38 180 GLY A C 1
ATOM 1397 O O . GLY A 1 180 ? 1.770 12.418 -0.124 1.00 83.38 180 GLY A O 1
ATOM 1398 N N . LYS A 1 181 ? 3.164 13.254 -1.672 1.00 76.25 181 LYS A N 1
ATOM 1399 C CA . LYS A 1 181 ? 2.996 14.654 -1.235 1.00 76.25 181 LYS A CA 1
ATOM 1400 C C . LYS A 1 181 ? 1.583 15.181 -1.515 1.00 76.25 181 LYS A C 1
ATOM 1402 O O . LYS A 1 181 ? 1.015 15.890 -0.692 1.00 76.25 181 LYS A O 1
ATOM 1407 N N . ASN A 1 182 ? 1.012 14.787 -2.654 1.00 74.88 182 ASN A N 1
ATOM 1408 C CA . ASN A 1 182 ? -0.241 15.338 -3.181 1.00 74.88 182 ASN A CA 1
ATOM 1409 C C . ASN A 1 182 ? -1.406 14.336 -3.176 1.00 74.88 182 ASN A C 1
ATOM 1411 O O . ASN A 1 182 ? -2.497 14.655 -3.641 1.00 74.88 182 ASN A O 1
ATOM 1415 N N . GLY A 1 183 ? -1.194 13.126 -2.660 1.00 80.31 183 GLY A N 1
ATOM 1416 C CA . GLY A 1 183 ? -2.196 12.071 -2.690 1.00 80.31 183 GLY A CA 1
ATOM 1417 C C . GLY A 1 183 ? -1.845 10.896 -1.791 1.00 80.31 183 GLY A C 1
ATOM 1418 O O . GLY A 1 183 ? -0.711 10.743 -1.335 1.00 80.31 183 GLY A O 1
ATOM 1419 N N . ALA A 1 184 ? -2.843 10.058 -1.537 1.00 86.88 184 ALA A N 1
ATOM 1420 C CA . ALA A 1 184 ? -2.678 8.797 -0.836 1.00 86.88 184 ALA A CA 1
ATOM 1421 C C . ALA A 1 184 ? -3.591 7.742 -1.467 1.00 86.88 184 ALA A C 1
ATOM 1423 O O . ALA A 1 184 ? -4.748 8.025 -1.774 1.00 86.88 184 ALA A O 1
ATOM 1424 N N . LEU A 1 185 ? -3.068 6.530 -1.642 1.00 88.69 185 LEU A N 1
ATOM 1425 C CA . LEU A 1 185 ? -3.792 5.379 -2.176 1.00 88.69 185 LEU A CA 1
ATOM 1426 C C . LEU A 1 185 ? -3.763 4.249 -1.151 1.00 88.69 185 LEU A C 1
ATOM 1428 O O . LEU A 1 185 ? -2.693 3.735 -0.819 1.00 88.69 185 LEU A O 1
ATOM 1432 N N . PHE A 1 186 ? -4.937 3.836 -0.687 1.00 89.50 186 PHE A N 1
ATOM 1433 C CA . PHE A 1 186 ? -5.094 2.744 0.269 1.00 89.50 186 PHE A CA 1
ATOM 1434 C C . PHE A 1 186 ? -5.597 1.504 -0.458 1.00 89.50 186 PHE A C 1
ATOM 1436 O O . PHE A 1 186 ? -6.644 1.538 -1.094 1.00 89.50 186 PHE A O 1
ATOM 1443 N N . GLU A 1 187 ? -4.843 0.413 -0.371 1.00 87.44 187 GLU A N 1
ATOM 1444 C CA . GLU A 1 187 ? -5.118 -0.821 -1.108 1.00 87.44 187 GLU A CA 1
ATOM 1445 C C . GLU A 1 187 ? -4.890 -2.051 -0.224 1.00 87.44 187 GLU A C 1
ATOM 1447 O O . GLU A 1 187 ? -4.177 -2.006 0.784 1.00 87.44 187 GLU A O 1
ATOM 1452 N N . SER A 1 188 ? -5.509 -3.170 -0.582 1.00 82.81 188 SER A N 1
ATOM 1453 C CA . SER A 1 188 ? -5.173 -4.478 -0.022 1.00 82.81 188 SER A CA 1
ATOM 1454 C C . SER A 1 188 ? -3.925 -5.041 -0.706 1.00 82.81 188 SER A C 1
ATOM 1456 O O . SER A 1 188 ? -3.786 -4.936 -1.919 1.00 82.81 188 SER A O 1
ATOM 1458 N N . VAL A 1 189 ? -3.035 -5.706 0.037 1.00 77.06 189 VAL A N 1
ATOM 1459 C CA . VAL A 1 189 ? -1.799 -6.288 -0.537 1.00 77.06 189 VAL A CA 1
ATOM 1460 C C . VAL A 1 189 ? -2.049 -7.574 -1.340 1.00 77.06 189 VAL A C 1
ATOM 1462 O O . VAL A 1 189 ? -1.176 -8.007 -2.092 1.00 77.06 189 VAL A O 1
ATOM 1465 N N . HIS A 1 190 ? -3.204 -8.221 -1.172 1.00 76.44 190 HIS A N 1
ATOM 1466 C CA . HIS A 1 190 ? -3.513 -9.465 -1.877 1.00 76.44 190 HIS A CA 1
ATOM 1467 C C . HIS A 1 190 ? -3.834 -9.230 -3.362 1.00 76.44 190 HIS A C 1
ATOM 1469 O O . HIS A 1 190 ? -4.245 -8.146 -3.767 1.00 76.44 190 HIS A O 1
ATOM 1475 N N . GLY A 1 191 ? -3.666 -10.276 -4.175 1.00 76.88 191 GLY A N 1
ATOM 1476 C CA . GLY A 1 191 ? -4.033 -10.253 -5.591 1.00 76.88 191 GLY A CA 1
ATOM 1477 C C . GLY A 1 191 ? -5.543 -10.355 -5.832 1.00 76.88 191 GLY A C 1
ATOM 1478 O O . GLY A 1 191 ? -6.347 -10.357 -4.900 1.00 76.88 191 GLY A O 1
ATOM 1479 N N . THR A 1 192 ? -5.916 -10.501 -7.103 1.00 78.50 192 THR A N 1
ATOM 1480 C CA . THR A 1 192 ? -7.312 -10.582 -7.573 1.00 78.50 192 THR A CA 1
ATOM 1481 C C . THR A 1 192 ? -8.009 -11.906 -7.250 1.00 78.50 192 THR A C 1
ATOM 1483 O O . THR A 1 192 ? -9.228 -11.982 -7.360 1.00 78.50 192 THR A O 1
ATOM 1486 N N . ALA A 1 193 ? -7.250 -12.940 -6.862 1.00 83.06 193 ALA A N 1
ATOM 1487 C CA . ALA A 1 193 ? -7.732 -14.261 -6.443 1.00 83.06 193 ALA A CA 1
ATOM 1488 C C . ALA A 1 193 ? -8.906 -14.812 -7.296 1.00 83.06 193 ALA A C 1
ATOM 1490 O O . ALA A 1 193 ? -9.966 -15.138 -6.760 1.00 83.06 193 ALA A O 1
ATOM 1491 N N . PRO A 1 194 ? -8.734 -14.960 -8.627 1.00 82.69 194 PRO A N 1
ATOM 1492 C CA . PRO A 1 194 ? -9.833 -15.280 -9.545 1.00 82.69 194 PRO A CA 1
ATOM 1493 C C . PRO A 1 194 ? -10.515 -16.622 -9.245 1.00 82.69 194 PRO A C 1
ATOM 1495 O O . PRO A 1 194 ? -11.690 -16.792 -9.539 1.00 82.69 194 PRO A O 1
ATOM 1498 N N . ALA A 1 195 ? -9.803 -17.561 -8.617 1.00 84.06 195 ALA A N 1
ATOM 1499 C CA . ALA A 1 195 ? -10.326 -18.880 -8.273 1.00 84.06 195 ALA A CA 1
ATOM 1500 C C . ALA A 1 195 ? -11.467 -18.864 -7.237 1.00 84.06 195 ALA A C 1
ATOM 1502 O O . ALA A 1 195 ? -12.200 -19.846 -7.146 1.00 84.06 195 ALA A O 1
ATOM 1503 N N . ILE A 1 196 ? -11.606 -17.792 -6.448 1.00 84.88 196 ILE A N 1
ATOM 1504 C CA . ILE A 1 196 ? -12.640 -17.659 -5.405 1.00 84.88 196 ILE A CA 1
ATOM 1505 C C . ILE A 1 196 ? -13.611 -16.499 -5.659 1.00 84.88 196 ILE A C 1
ATOM 1507 O O . ILE A 1 196 ? -14.548 -16.321 -4.886 1.00 84.88 196 ILE A O 1
ATOM 1511 N N . ALA A 1 197 ? -13.406 -15.735 -6.734 1.00 85.19 197 ALA A N 1
ATOM 1512 C CA . ALA A 1 197 ? -14.238 -14.588 -7.072 1.00 85.19 197 ALA A CA 1
ATOM 1513 C C . ALA A 1 197 ? -15.695 -15.004 -7.320 1.00 85.19 197 ALA A C 1
ATOM 1515 O O . ALA A 1 197 ? -15.956 -15.970 -8.042 1.00 85.19 197 ALA A O 1
ATOM 1516 N N . GLY A 1 198 ? -16.641 -14.281 -6.715 1.00 85.50 198 GLY A N 1
ATOM 1517 C CA . GLY A 1 198 ? -18.076 -14.534 -6.863 1.00 85.50 198 GLY A CA 1
ATOM 1518 C C . GLY A 1 198 ? -18.590 -15.732 -6.063 1.00 85.50 198 GLY A C 1
ATOM 1519 O O . GLY A 1 198 ? -19.748 -16.109 -6.213 1.00 85.50 198 GLY A O 1
ATOM 1520 N N . GLN A 1 199 ? -17.751 -16.340 -5.219 1.00 88.69 199 GLN A N 1
ATOM 1521 C CA . GLN A 1 199 ? -18.148 -17.449 -4.344 1.00 88.69 199 GLN A CA 1
ATOM 1522 C C . GLN A 1 199 ? -18.480 -17.000 -2.918 1.00 88.69 199 GLN A C 1
ATOM 1524 O O . GLN A 1 199 ? -18.742 -17.863 -2.083 1.00 88.69 199 GLN A O 1
ATOM 1529 N N . ASP A 1 200 ? -18.421 -15.694 -2.630 1.00 87.00 200 ASP A N 1
ATOM 1530 C CA . ASP A 1 200 ? -18.647 -15.121 -1.293 1.00 87.00 200 ASP A CA 1
ATOM 1531 C C . ASP A 1 200 ? -17.716 -15.722 -0.218 1.00 87.00 200 ASP A C 1
ATOM 1533 O O . ASP A 1 200 ? -18.090 -15.991 0.922 1.00 87.00 200 ASP A O 1
ATOM 1537 N N . LYS A 1 201 ? -16.467 -15.997 -0.617 1.00 86.19 201 LYS A N 1
ATOM 1538 C CA . LYS A 1 201 ? -15.414 -16.567 0.246 1.00 86.19 201 LYS A CA 1
ATOM 1539 C C . LYS A 1 201 ? -14.272 -15.595 0.520 1.00 86.19 201 LYS A C 1
ATOM 1541 O O . LYS A 1 201 ? -13.366 -15.934 1.285 1.00 86.19 201 LYS A O 1
ATOM 1546 N N . ALA A 1 202 ? -14.252 -14.429 -0.126 1.00 85.69 202 ALA A N 1
ATOM 1547 C CA . ALA A 1 202 ? -13.192 -13.465 0.111 1.00 85.69 202 ALA A CA 1
ATOM 1548 C C . ALA A 1 202 ? -13.284 -12.873 1.512 1.00 85.69 202 ALA A C 1
ATOM 1550 O O . ALA A 1 202 ? -14.354 -12.583 2.040 1.00 85.69 202 ALA A O 1
ATOM 1551 N N . ASN A 1 203 ? -12.112 -12.662 2.101 1.00 86.06 203 ASN A N 1
ATOM 1552 C CA . ASN A 1 203 ? -11.990 -12.017 3.389 1.00 86.06 203 ASN A CA 1
ATOM 1553 C C . ASN A 1 203 ? -11.784 -10.499 3.191 1.00 86.06 203 ASN A C 1
ATOM 1555 O O . ASN A 1 203 ? -10.708 -10.099 2.736 1.00 86.06 203 ASN A O 1
ATOM 1559 N N . PRO A 1 204 ? -12.752 -9.640 3.568 1.00 86.94 204 PRO A N 1
ATOM 1560 C CA . PRO A 1 204 ? -12.641 -8.196 3.387 1.00 86.94 204 PRO A CA 1
ATOM 1561 C C . PRO A 1 204 ? -11.730 -7.516 4.422 1.00 86.94 204 PRO A C 1
ATOM 1563 O O . PRO A 1 204 ? -11.494 -6.315 4.307 1.00 86.94 204 PRO A O 1
ATOM 1566 N N . THR A 1 205 ? -11.200 -8.229 5.428 1.00 83.69 205 THR A N 1
ATOM 1567 C CA . THR A 1 205 ? -10.418 -7.633 6.528 1.00 83.69 205 THR A CA 1
ATOM 1568 C C . THR A 1 205 ? -9.254 -6.781 6.026 1.00 83.69 205 THR A C 1
ATOM 1570 O O . THR A 1 205 ? -9.047 -5.688 6.543 1.00 83.69 205 THR A O 1
ATOM 1573 N N . ALA A 1 206 ? -8.513 -7.226 5.007 1.00 82.12 206 ALA A N 1
ATOM 1574 C CA . ALA A 1 206 ? -7.368 -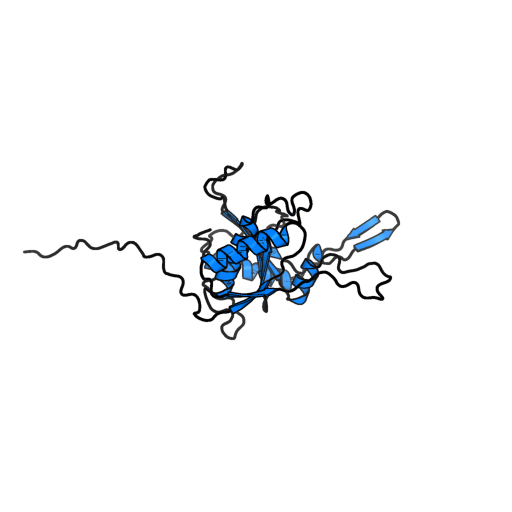6.469 4.499 1.00 82.12 206 ALA A CA 1
ATOM 1575 C C . ALA A 1 206 ? -7.786 -5.104 3.925 1.00 82.12 206 ALA A C 1
ATOM 1577 O O . ALA A 1 206 ? -7.197 -4.083 4.278 1.00 82.12 206 ALA A O 1
ATOM 1578 N N . LEU A 1 207 ? -8.830 -5.075 3.088 1.00 86.44 207 LEU A N 1
ATOM 1579 C CA . LEU A 1 207 ? -9.345 -3.834 2.509 1.00 86.44 207 LEU A CA 1
ATOM 1580 C C . LEU A 1 207 ? -10.025 -2.955 3.564 1.00 86.44 207 LEU A C 1
ATOM 1582 O O . LEU A 1 207 ? -9.836 -1.742 3.565 1.00 86.44 207 LEU A O 1
ATOM 1586 N N . LEU A 1 208 ? -10.754 -3.557 4.506 1.00 85.31 208 LEU A N 1
ATOM 1587 C CA . LEU A 1 208 ? -11.380 -2.839 5.613 1.00 85.31 208 LEU A CA 1
ATOM 1588 C C . LEU A 1 208 ? -10.333 -2.122 6.476 1.00 85.31 208 LEU A C 1
ATOM 1590 O O . LEU A 1 208 ? -10.495 -0.945 6.791 1.00 85.31 208 LEU A O 1
ATOM 1594 N N . LEU A 1 209 ? -9.236 -2.802 6.820 1.00 82.75 209 LEU A N 1
ATOM 1595 C CA . LEU A 1 209 ? -8.129 -2.207 7.569 1.00 82.75 209 LEU A CA 1
ATOM 1596 C C . LEU A 1 209 ? -7.433 -1.093 6.775 1.00 82.75 209 LEU A C 1
ATOM 1598 O O . LEU A 1 209 ? -7.084 -0.067 7.361 1.00 82.75 209 LEU A O 1
ATOM 1602 N N . SER A 1 210 ? -7.292 -1.239 5.454 1.00 84.00 210 SER A N 1
ATOM 1603 C CA . SER A 1 210 ? -6.829 -0.149 4.581 1.00 84.00 210 SER A CA 1
ATOM 1604 C C . SER A 1 210 ? -7.800 1.039 4.595 1.00 84.00 210 SER A C 1
ATOM 1606 O O . SER A 1 210 ? -7.364 2.186 4.682 1.00 84.00 210 SER A O 1
ATOM 1608 N N . GLY A 1 211 ? -9.111 0.789 4.620 1.00 84.94 211 GLY A N 1
ATOM 1609 C CA . GLY A 1 211 ? -10.136 1.816 4.817 1.00 84.94 211 GLY A CA 1
ATOM 1610 C C . GLY A 1 211 ? -10.004 2.526 6.169 1.00 84.94 211 GLY A C 1
ATOM 1611 O O . GLY A 1 211 ? -10.081 3.749 6.235 1.00 84.94 211 GLY A O 1
ATOM 1612 N N . VAL A 1 212 ? -9.716 1.803 7.254 1.00 81.88 212 VAL A N 1
ATOM 1613 C CA . VAL A 1 212 ? -9.436 2.417 8.566 1.00 81.88 212 VAL A CA 1
ATOM 1614 C C . VAL A 1 212 ? -8.177 3.288 8.512 1.00 81.88 212 VAL A C 1
ATOM 1616 O O . VAL A 1 212 ? -8.164 4.383 9.080 1.00 81.88 212 VAL A O 1
ATOM 1619 N N . MET A 1 213 ? -7.126 2.847 7.810 1.00 81.00 213 MET A N 1
ATOM 1620 C CA . MET A 1 213 ? -5.930 3.667 7.578 1.00 81.00 213 MET A CA 1
ATOM 1621 C C . MET A 1 213 ? -6.268 4.949 6.806 1.00 81.00 213 MET A C 1
ATOM 1623 O O . MET A 1 213 ? -5.799 6.018 7.190 1.00 81.00 213 MET A O 1
ATOM 1627 N N . MET A 1 214 ? -7.133 4.869 5.792 1.00 85.69 214 MET A N 1
ATOM 1628 C CA . MET A 1 214 ? -7.624 6.027 5.039 1.00 85.69 214 MET A CA 1
ATOM 1629 C C . MET A 1 214 ? -8.381 7.018 5.932 1.00 85.69 214 MET A C 1
ATOM 1631 O O . MET A 1 214 ? -8.106 8.219 5.899 1.00 85.69 214 MET A O 1
ATOM 1635 N N . LEU A 1 215 ? -9.298 6.532 6.775 1.00 79.00 215 LEU A N 1
ATOM 1636 C CA . LEU A 1 215 ? -10.035 7.386 7.713 1.00 79.00 215 LEU A CA 1
ATOM 1637 C C . LEU A 1 215 ? -9.092 8.097 8.681 1.00 79.00 215 LEU A C 1
ATOM 1639 O O . LEU A 1 215 ? -9.264 9.284 8.944 1.00 79.00 215 LEU A O 1
ATOM 1643 N N . ARG A 1 216 ? -8.064 7.408 9.179 1.00 72.19 216 ARG A N 1
ATOM 1644 C CA . ARG A 1 216 ? -7.049 8.019 10.051 1.00 72.19 216 ARG A CA 1
ATOM 1645 C C . ARG A 1 216 ? -6.207 9.053 9.316 1.00 72.19 216 ARG A C 1
ATOM 1647 O O . ARG A 1 216 ? -6.000 10.137 9.847 1.00 72.19 216 ARG A O 1
ATOM 1654 N N . CYS A 1 217 ? -5.796 8.746 8.088 1.00 67.25 217 CYS A N 1
ATOM 1655 C CA . CYS A 1 217 ? -5.034 9.649 7.232 1.00 67.25 217 CYS A CA 1
ATOM 1656 C C . CYS A 1 217 ? -5.787 10.951 6.922 1.00 67.25 217 CYS A C 1
ATOM 1658 O O . CYS A 1 217 ? -5.151 11.997 6.799 1.00 67.25 217 CYS A O 1
ATOM 1660 N N . ARG A 1 218 ? -7.123 10.904 6.772 1.00 61.62 218 ARG A N 1
ATOM 1661 C CA . ARG A 1 218 ? -7.897 12.042 6.243 1.00 61.62 218 ARG A CA 1
ATOM 1662 C C . ARG A 1 218 ? -8.869 12.706 7.216 1.00 61.62 218 ARG A C 1
ATOM 1664 O O . ARG A 1 218 ? -9.169 13.886 7.037 1.00 61.62 218 ARG A O 1
ATOM 1671 N N . LEU A 1 219 ? -9.368 11.991 8.222 1.00 51.25 219 LEU A N 1
ATOM 1672 C CA . LEU A 1 219 ? -10.329 12.518 9.196 1.00 51.25 219 LEU A CA 1
ATOM 1673 C C . LEU A 1 219 ? -9.705 12.785 10.576 1.00 51.25 219 LEU A C 1
ATOM 1675 O O . LEU A 1 219 ? -10.327 13.479 11.372 1.00 51.25 219 LEU A O 1
ATOM 1679 N N . GLY A 1 220 ? -8.500 12.280 10.854 1.00 39.84 220 GLY A N 1
ATOM 1680 C CA . GLY A 1 220 ? -7.794 12.438 12.131 1.00 39.84 220 GLY A CA 1
ATOM 1681 C C . GLY A 1 220 ? -6.717 13.523 12.141 1.00 39.84 220 GLY A C 1
ATOM 1682 O O . GLY A 1 220 ? -5.664 13.286 12.706 1.00 39.84 220 GLY A O 1
ATOM 1683 N N . GLY A 1 221 ? -6.934 14.666 11.488 1.00 35.53 221 GLY A N 1
ATOM 1684 C CA . GLY A 1 221 ? -5.995 15.793 11.531 1.00 35.53 221 GLY A CA 1
ATOM 1685 C C . GLY A 1 221 ? -5.531 16.250 10.150 1.00 35.53 221 GLY A C 1
ATOM 1686 O O . GLY A 1 221 ? -5.331 15.459 9.232 1.00 35.53 221 GLY A O 1
ATOM 1687 N N . GLN A 1 222 ? -5.433 17.569 10.012 1.00 28.58 222 GLN A N 1
ATOM 1688 C CA . GLN A 1 222 ? -5.104 18.327 8.807 1.00 28.58 222 GLN A CA 1
ATOM 1689 C C . GLN A 1 222 ? -3.974 17.686 7.986 1.00 28.58 222 GLN A C 1
ATOM 1691 O O . GLN A 1 222 ? -2.889 17.403 8.491 1.00 28.58 222 GLN A O 1
ATOM 1696 N N . MET A 1 223 ? -4.221 17.484 6.693 1.00 31.78 223 MET A N 1
ATOM 1697 C CA . MET A 1 223 ? -3.129 17.319 5.741 1.00 31.78 223 MET A CA 1
ATOM 1698 C C . MET A 1 223 ? -2.694 18.728 5.353 1.00 31.78 223 MET A C 1
ATOM 1700 O O . MET A 1 223 ? -3.519 19.468 4.815 1.00 31.78 223 MET A O 1
ATOM 1704 N N . ALA A 1 224 ? -1.437 19.044 5.659 1.00 30.03 224 ALA A N 1
ATOM 1705 C CA . ALA A 1 224 ? -0.758 20.302 5.390 1.00 30.03 224 ALA A CA 1
ATOM 1706 C C . ALA A 1 224 ? -1.320 21.516 6.158 1.00 30.03 224 ALA A C 1
ATOM 1708 O O . ALA A 1 224 ? -2.243 22.194 5.710 1.00 30.03 224 ALA A O 1
ATOM 1709 N N . ASP A 1 225 ? -0.652 21.880 7.258 1.00 27.77 225 ASP A N 1
ATOM 1710 C CA . ASP A 1 225 ? -0.308 23.301 7.382 1.00 27.77 225 ASP A CA 1
ATOM 1711 C C . ASP A 1 225 ? 0.481 23.686 6.116 1.00 27.77 225 ASP A C 1
ATOM 1713 O O . ASP A 1 225 ? 1.131 22.820 5.522 1.00 27.77 225 ASP A O 1
ATOM 1717 N N . GLN A 1 226 ? 0.380 24.945 5.683 1.00 29.27 226 GLN A N 1
ATOM 1718 C CA . GLN A 1 226 ? 0.770 25.495 4.366 1.00 29.27 226 GLN A CA 1
ATOM 1719 C C . GLN A 1 226 ? 2.208 25.188 3.862 1.00 29.27 226 GLN A C 1
ATOM 1721 O O . GLN A 1 226 ? 2.554 25.581 2.753 1.00 29.27 226 GLN A O 1
ATOM 1726 N N . ASP A 1 227 ? 2.994 24.411 4.607 1.00 26.36 227 ASP A N 1
ATOM 1727 C CA . ASP A 1 227 ? 4.396 24.058 4.385 1.00 26.36 227 ASP A CA 1
ATOM 1728 C C . ASP A 1 227 ? 4.639 22.582 3.987 1.00 26.36 227 ASP A C 1
ATOM 1730 O O . ASP A 1 227 ? 5.780 22.124 3.955 1.00 26.36 227 ASP A O 1
ATOM 1734 N N . GLY A 1 228 ? 3.600 21.788 3.696 1.00 30.50 228 GLY A N 1
ATOM 1735 C CA . GLY A 1 228 ? 3.778 20.419 3.171 1.00 30.50 228 GLY A CA 1
ATOM 1736 C C . GLY A 1 228 ? 4.266 19.378 4.191 1.00 30.50 228 GLY A C 1
ATOM 1737 O O . GLY A 1 228 ? 4.735 18.305 3.808 1.00 30.50 228 GLY A O 1
ATOM 1738 N N . SER A 1 229 ? 4.133 19.656 5.491 1.00 28.72 229 SER A N 1
ATOM 1739 C CA . SER A 1 229 ? 4.418 18.687 6.554 1.00 28.72 229 SER A CA 1
ATOM 1740 C C . SER A 1 229 ? 3.178 17.849 6.911 1.00 28.72 229 SER A C 1
ATOM 1742 O O . SER A 1 229 ? 2.055 18.347 7.018 1.00 28.72 229 SER A O 1
ATOM 1744 N N . ILE A 1 230 ? 3.377 16.533 7.045 1.00 38.81 230 ILE A N 1
ATOM 1745 C CA . ILE A 1 230 ? 2.331 15.547 7.355 1.00 38.81 230 ILE A CA 1
ATOM 1746 C C . ILE A 1 230 ? 1.959 15.658 8.848 1.00 38.81 230 ILE A C 1
ATOM 1748 O O . ILE A 1 230 ? 2.835 15.648 9.712 1.00 38.81 230 ILE A O 1
ATOM 1752 N N . GLY A 1 231 ? 0.662 15.798 9.149 1.00 35.12 231 GLY A N 1
ATOM 1753 C CA . GLY A 1 231 ? 0.133 16.079 10.490 1.00 35.12 231 GLY A CA 1
ATOM 1754 C C . GLY A 1 231 ? 0.357 14.970 11.535 1.00 35.12 231 GLY A C 1
ATOM 1755 O O . GLY A 1 231 ? 0.311 13.778 11.248 1.00 35.12 231 GLY A O 1
ATOM 1756 N N . LYS A 1 232 ? 0.542 15.388 12.794 1.00 34.81 232 LYS A N 1
ATOM 1757 C CA . LYS A 1 232 ? 1.039 14.594 13.943 1.00 34.81 232 LYS A CA 1
ATOM 1758 C C . LYS A 1 232 ? 0.093 13.504 14.489 1.00 34.81 232 LYS A C 1
ATOM 1760 O O . LYS A 1 232 ? 0.507 12.695 15.316 1.00 34.81 232 LYS A O 1
ATOM 1765 N N . GLU A 1 233 ? -1.174 13.470 14.076 1.00 37.12 233 GLU A N 1
ATOM 1766 C CA . GLU A 1 233 ? -2.198 12.544 14.610 1.00 37.12 233 GLU A CA 1
ATOM 1767 C C . GLU A 1 233 ? -2.391 11.263 13.780 1.00 37.12 233 GLU A C 1
ATOM 1769 O O . GLU A 1 233 ? -3.094 10.340 14.196 1.00 37.12 233 GLU A O 1
ATOM 1774 N N . TRP A 1 234 ? -1.687 11.158 12.652 1.00 39.56 234 TRP A N 1
ATOM 1775 C CA . TRP A 1 234 ? -1.782 10.096 11.644 1.00 39.56 234 TRP A CA 1
ATOM 1776 C C . TRP A 1 234 ? -1.613 8.648 12.150 1.00 39.56 234 TRP A C 1
ATOM 1778 O O . TRP A 1 234 ? -1.940 7.692 11.446 1.00 39.56 234 TRP A O 1
ATOM 1788 N N . LEU A 1 235 ? -1.048 8.458 13.342 1.00 44.16 235 LEU A N 1
ATOM 1789 C CA . LEU A 1 235 ? -0.192 7.313 13.643 1.00 44.16 235 LEU A CA 1
ATOM 1790 C C . LEU A 1 235 ? -0.468 6.658 14.998 1.00 44.16 235 LEU A C 1
ATOM 1792 O O . LEU A 1 235 ? 0.430 6.234 15.718 1.00 44.16 235 LEU A O 1
ATOM 1796 N N . GLN A 1 236 ? -1.739 6.533 15.366 1.00 38.34 236 GLN A N 1
ATOM 1797 C CA . GLN A 1 236 ? -2.124 5.674 16.483 1.00 38.34 236 GLN A CA 1
ATOM 1798 C C . GLN A 1 236 ? -2.676 4.348 15.958 1.00 38.34 236 GLN A C 1
ATOM 1800 O O . GLN A 1 236 ? -3.871 4.166 15.757 1.00 38.34 236 GLN A O 1
ATOM 1805 N N . THR A 1 237 ? -1.780 3.371 15.803 1.00 37.25 237 THR A N 1
ATOM 1806 C CA . THR A 1 237 ? -2.099 1.942 15.595 1.00 37.25 237 THR A CA 1
ATOM 1807 C C . THR A 1 237 ? -2.676 1.263 16.847 1.00 37.25 237 THR A C 1
ATOM 1809 O O . THR A 1 237 ? -2.894 0.053 16.854 1.00 37.25 237 THR A O 1
ATOM 1812 N N . ARG A 1 238 ? -2.968 2.032 17.911 1.00 38.31 238 ARG A N 1
ATOM 1813 C CA . ARG A 1 238 ? -3.427 1.536 19.221 1.00 38.31 238 ARG A CA 1
ATOM 1814 C C . ARG A 1 238 ? -4.697 0.686 19.162 1.00 38.31 238 ARG A C 1
ATOM 1816 O O . ARG A 1 238 ? -4.967 -0.038 20.112 1.00 38.31 238 ARG A O 1
ATOM 1823 N N . THR A 1 239 ? -5.444 0.754 18.066 1.00 33.47 239 THR A N 1
ATOM 1824 C CA . THR A 1 239 ? -6.671 -0.021 17.869 1.00 33.47 239 THR A CA 1
ATOM 1825 C C . THR A 1 239 ? -6.782 -0.419 16.397 1.00 33.47 239 THR A C 1
ATOM 1827 O O . THR A 1 239 ? -7.591 0.118 15.647 1.00 33.47 239 THR A O 1
ATOM 1830 N N . ILE A 1 240 ? -5.852 -1.242 15.915 1.00 34.91 240 ILE A N 1
ATOM 1831 C CA . ILE A 1 240 ? -6.280 -2.332 15.028 1.00 34.91 240 ILE A CA 1
ATOM 1832 C C . ILE A 1 240 ? -6.710 -3.451 15.958 1.00 34.91 240 ILE A C 1
ATOM 1834 O O . ILE A 1 240 ? -5.873 -3.758 16.850 1.00 34.91 240 ILE A O 1
#

Mean predicted aligned error: 12.66 Å

Organism: Eumeta variegata (NCBI:txid151549)

Secondary structure (DSSP, 8-state):
---------------------SS-EEEEE---STTHHHHHHHHHHHHHHTT--EEEEE--------TT-TT----S-HHHHHHHHTT--EEEEEEEPPTT---SSSS-EEEEEEE-SSEEEEEEEEEEETTEEEEEEE--HHHHHHHHHHHHHHHHHTT-S----------SS-EEEEE-SS-EEEEESS---TTTTTTT---THHHHHHHHHHHHHHHSS-EEETTTEEPTTTT-GGG-

Sequence (240 aa):
MAARLIRKIVPSAKAGAAQYSTGVRRVTLIPGHGIGPEITVAVQKIFEAAKVPIEWDEVDVTAVRAPNDASGKGYRSLNLALRKEFDLYANVRPCKSLEGIKTLYDNVDVVTIRENTEGEYSGIEHEIVDGVVQSIKLITEEASNRVAEFAFQFARDNKRKKTCVQAWWVGSVWPSGNIGKNGALFESVHGTAPAIAGQDKANPTALLLSGVMMLRCRLGGQMADQDGSIGKEWLQTRTI

Foldseek 3Di:
DDDDDDPDDDDPPDPPPQQFPPAQEEDEDEQDAAQSVVLSVVLVVVCVVVVPSYDYDYDYPPDDPDPPCPPPDDPPDPVLVVCQVQVLFKKKWWDADDPPDDDPDPGDTDIDIDGRNFFQSVQDKDAPDVPRIDRDGDDDPVSVVVSVVVQVLLCVLQVNPDDDDDDDDDADDIWMWRHDLRDIDTDARDDSPNVCGPVSPDDSNRVNVSVVLVSLQRGNDDQDPPPSDRDSRSHHPVDD

pLDDT: mean 70.85, std 21.15, range [26.36, 93.25]